Protein 2RAE (pdb70)

Structure (mmCIF, N/CA/C/O backbone):
data_2RAE
#
_entry.id   2RAE
#
_cell.length_a   65.107
_cell.length_b   65.107
_cell.length_c   106.627
_cell.angle_alpha   90.00
_cell.angle_beta   90.00
_cell.angle_gamma   90.00
#
_symmetry.space_group_name_H-M   'P 43 21 2'
#
loop_
_entity.id
_entity.type
_entity.pdbx_description
1 polymer 'Transcriptional regulator, AcrR family protein'
2 water water
#
loop_
_atom_site.group_PDB
_atom_site.id
_atom_site.type_symbol
_atom_site.label_atom_id
_atom_site.label_alt_id
_atom_site.label_comp_id
_atom_site.label_asym_id
_atom_site.label_entity_id
_atom_site.label_seq_id
_atom_site.pdbx_PDB_ins_code
_atom_site.Cartn_x
_atom_site.Cartn_y
_atom_site.Cartn_z
_atom_site.occupancy
_atom_site.B_iso_or_equiv
_atom_site.auth_seq_id
_atom_site.auth_comp_id
_atom_site.auth_asym_id
_atom_site.auth_atom_id
_atom_site.pdbx_PDB_model_num
ATOM 1 N N . ILE A 1 11 ? 10.410 36.597 43.544 1.00 77.98 11 ILE A N 1
ATOM 2 C CA . ILE A 1 11 ? 10.318 37.868 42.768 1.00 77.88 11 ILE A CA 1
ATOM 3 C C . ILE A 1 11 ? 8.856 38.405 42.715 1.00 77.85 11 ILE A C 1
ATOM 4 O O . ILE A 1 11 ? 8.603 39.522 43.160 1.00 78.02 11 ILE A O 1
ATOM 9 N N . GLY A 1 12 ? 7.902 37.619 42.210 1.00 77.73 12 GLY A N 1
ATOM 10 C CA . GLY A 1 12 ? 6.515 38.091 42.034 1.00 77.69 12 GLY A CA 1
ATOM 11 C C . GLY A 1 12 ? 6.287 39.149 40.939 1.00 77.64 12 GLY A C 1
ATOM 12 O O . GLY A 1 12 ? 5.292 39.877 40.981 1.00 77.17 12 GLY A O 1
ATOM 13 N N . ARG A 1 13 ? 7.176 39.213 39.945 1.00 77.71 13 ARG A N 1
ATOM 14 C CA . ARG A 1 13 ? 7.186 40.322 38.959 1.00 78.00 13 ARG A CA 1
ATOM 15 C C . ARG A 1 13 ? 6.191 40.156 37.813 1.00 77.96 13 ARG A C 1
ATOM 16 O O . ARG A 1 13 ? 5.474 41.097 37.461 1.00 78.17 13 ARG A O 1
ATOM 24 N N . ARG A 1 14 ? 6.180 38.963 37.226 1.00 77.96 14 ARG A N 1
ATOM 25 C CA . ARG A 1 14 ? 5.488 38.723 35.970 1.00 77.89 14 ARG A CA 1
ATOM 26 C C . ARG A 1 14 ? 4.026 38.305 36.169 1.00 77.49 14 ARG A C 1
ATOM 27 O O . ARG A 1 14 ? 3.634 37.942 37.276 1.00 77.06 14 ARG A O 1
ATOM 35 N N . PRO A 1 15 ? 3.203 38.384 35.097 1.00 77.02 15 PRO A N 1
ATOM 36 C CA . PRO A 1 15 ? 1.801 37.946 35.201 1.00 76.65 15 PRO A CA 1
ATOM 37 C C . PRO A 1 15 ? 1.676 36.485 35.624 1.00 76.20 15 PRO A C 1
ATOM 38 O O . PRO A 1 15 ? 2.499 35.658 35.219 1.00 76.07 15 PRO A O 1
ATOM 42 N N . SER A 1 16 ? 0.679 36.170 36.452 1.00 75.86 16 SER A N 1
ATOM 43 C CA . SER A 1 16 ? 0.614 34.834 37.070 1.00 75.60 16 SER A CA 1
ATOM 44 C C . SER A 1 16 ? 0.212 33.766 36.047 1.00 75.14 16 SER A C 1
ATOM 45 O O . SER A 1 16 ? -0.641 33.994 35.187 1.00 75.07 16 SER A O 1
ATOM 48 N N . THR A 1 17 ? 0.868 32.613 36.150 1.00 74.58 17 THR A N 1
ATOM 49 C CA . THR A 1 17 ? 0.621 31.464 35.287 1.00 73.68 17 THR A CA 1
ATOM 50 C C . THR A 1 17 ? -0.328 30.522 36.036 1.00 73.31 17 THR A C 1
ATOM 51 O O . THR A 1 17 ? -0.626 30.747 37.228 1.00 73.10 17 THR A O 1
ATOM 55 N N . THR A 1 18 ? -0.817 29.482 35.359 1.00 72.21 18 THR A N 1
ATOM 56 C CA . THR A 1 18 ? -1.606 28.464 36.055 1.00 71.55 18 THR A CA 1
ATOM 57 C C . THR A 1 18 ? -0.771 27.824 37.188 1.00 70.69 18 THR A C 1
ATOM 58 O O . THR A 1 18 ? -1.267 27.686 38.310 1.00 70.92 18 THR A O 1
ATOM 62 N N . GLN A 1 19 ? 0.493 27.492 36.901 1.00 69.31 19 GLN A N 1
ATOM 63 C CA . GLN A 1 19 ? 1.378 26.788 37.845 1.00 68.74 19 GLN A CA 1
ATOM 64 C C . GLN A 1 19 ? 1.729 27.642 39.083 1.00 68.09 19 GLN A C 1
ATOM 65 O O . GLN A 1 19 ? 1.767 27.153 40.232 1.00 67.39 19 GLN A O 1
ATOM 71 N N . ASP A 1 20 ? 2.001 28.915 38.837 1.00 67.19 20 ASP A N 1
ATOM 72 C CA . ASP A 1 20 ? 2.425 29.782 39.901 1.00 66.87 20 ASP A CA 1
ATOM 73 C C . ASP A 1 20 ? 1.177 30.248 40.669 1.00 66.16 20 ASP A C 1
ATOM 74 O O . ASP A 1 20 ? 1.251 30.493 41.884 1.00 65.93 20 ASP A O 1
ATOM 79 N N . ARG A 1 21 ? 0.023 30.279 40.000 1.00 64.31 21 ARG A N 1
ATOM 80 C CA . ARG A 1 21 ? -1.257 30.457 40.710 1.00 63.21 21 ARG A CA 1
ATOM 81 C C . ARG A 1 21 ? -1.714 29.230 41.556 1.00 61.52 21 ARG A C 1
ATOM 82 O O . ARG A 1 21 ? -2.397 29.399 42.577 1.00 61.29 21 ARG A O 1
ATOM 90 N N . ILE A 1 22 ? -1.350 28.014 41.155 1.00 59.15 22 ILE A N 1
ATOM 91 C CA . ILE A 1 22 ? -1.643 26.827 41.974 1.00 57.80 22 ILE A CA 1
ATOM 92 C C . ILE A 1 22 ? -0.774 26.867 43.233 1.00 56.05 22 ILE A C 1
ATOM 93 O O . ILE A 1 22 ? -1.239 26.609 44.349 1.00 54.90 22 ILE A O 1
ATOM 98 N N . SER A 1 23 ? 0.494 27.186 43.025 1.00 54.30 23 SER A N 1
ATOM 99 C CA . SER A 1 23 ? 1.438 27.308 44.093 1.00 53.91 23 SER A CA 1
ATOM 100 C C . SER A 1 23 ? 0.946 28.299 45.153 1.00 53.17 23 SER A C 1
ATOM 101 O O . SER A 1 23 ? 0.906 27.966 46.345 1.00 51.62 23 SER A O 1
ATOM 104 N N . THR A 1 24 ? 0.524 29.481 44.702 1.00 52.23 24 THR A N 1
ATOM 105 C CA . THR A 1 24 ? 0.056 30.528 45.588 1.00 52.35 24 THR A CA 1
ATOM 106 C C . THR A 1 24 ? -1.197 30.118 46.377 1.00 51.96 24 THR A C 1
ATOM 107 O O . THR A 1 24 ? -1.220 30.281 47.596 1.00 51.29 24 THR A O 1
ATOM 111 N N . VAL A 1 25 ? -2.206 29.528 45.732 1.00 51.43 25 VAL A N 1
ATOM 112 C CA . VAL A 1 25 ? -3.395 29.114 46.505 1.00 51.60 25 VAL A CA 1
ATOM 113 C C . VAL A 1 25 ? -3.026 27.970 47.483 1.00 50.95 25 VAL A C 1
ATOM 114 O O . VAL A 1 25 ? -3.536 27.915 48.584 1.00 49.77 25 VAL A O 1
ATOM 118 N N . GLY A 1 26 ? -2.128 27.084 47.044 1.00 51.08 26 GLY A N 1
ATOM 119 C CA . GLY A 1 26 ? -1.583 26.003 47.862 1.00 50.81 26 GLY A CA 1
ATOM 120 C C . GLY A 1 26 ? -0.940 26.526 49.121 1.00 50.72 26 GLY A C 1
ATOM 121 O O . GLY A 1 26 ? -1.282 26.098 50.223 1.00 50.65 26 GLY A O 1
ATOM 122 N N . ILE A 1 27 ? -0.017 27.463 48.957 1.00 50.86 27 ILE A N 1
ATOM 123 C CA . ILE A 1 27 ? 0.671 28.084 50.101 1.00 51.07 27 ILE A CA 1
ATOM 124 C C . ILE A 1 27 ? -0.291 28.742 51.085 1.00 51.72 27 ILE A C 1
ATOM 125 O O . ILE A 1 27 ? -0.117 28.599 52.335 1.00 51.50 27 ILE A O 1
ATOM 130 N N . GLU A 1 28 ? -1.300 29.436 50.545 1.00 52.24 28 GLU A N 1
ATOM 131 C CA . GLU A 1 28 ? -2.313 30.070 51.376 1.00 52.76 28 GLU A CA 1
ATOM 132 C C . GLU A 1 28 ? -3.112 28.997 52.133 1.00 53.22 28 GLU A C 1
ATOM 133 O O . GLU A 1 28 ? -3.344 29.130 53.348 1.00 52.78 28 GLU A O 1
ATOM 139 N N . LEU A 1 29 ? -3.475 27.911 51.442 1.00 53.52 29 LEU A N 1
ATOM 140 C CA . LEU A 1 29 ? -4.141 26.773 52.113 1.00 53.78 29 LEU A CA 1
ATOM 141 C C . LEU A 1 29 ? -3.301 26.177 53.218 1.00 53.88 29 LEU A C 1
ATOM 142 O O . LEU A 1 29 ? -3.768 26.051 54.355 1.00 54.63 29 LEU A O 1
ATOM 147 N N . PHE A 1 30 ? -2.067 25.827 52.882 1.00 53.64 30 PHE A N 1
ATOM 148 C CA . PHE A 1 30 ? -1.150 25.191 53.827 1.00 53.69 30 PHE A CA 1
ATOM 149 C C . PHE A 1 30 ? -0.906 26.052 55.060 1.00 53.93 30 PHE A C 1
ATOM 150 O O . PHE A 1 30 ? -0.709 25.541 56.172 1.00 53.23 30 PHE A O 1
ATOM 158 N N . THR A 1 31 ? -0.858 27.362 54.846 1.00 54.31 31 THR A N 1
ATOM 159 C CA . THR A 1 31 ? -0.639 28.307 55.923 1.00 54.26 31 THR A CA 1
ATOM 160 C C . THR A 1 31 ? -1.857 28.376 56.857 1.00 54.68 31 THR A C 1
ATOM 161 O O . THR A 1 31 ? -1.692 28.309 58.088 1.00 54.46 31 THR A O 1
A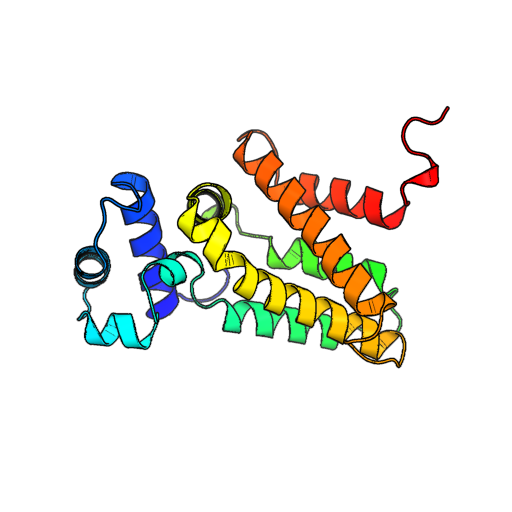TOM 165 N N . GLU A 1 32 ? -3.055 28.497 56.271 1.00 54.10 32 GLU A N 1
ATOM 166 C CA . GLU A 1 32 ? -4.297 28.577 57.039 1.00 54.01 32 GLU A CA 1
ATOM 167 C C . GLU A 1 32 ? -4.666 27.269 57.740 1.00 53.32 32 GLU A C 1
ATOM 168 O O . GLU A 1 32 ? -5.073 27.297 58.896 1.00 51.34 32 GLU A O 1
ATOM 174 N N . GLN A 1 33 ? -4.541 26.132 57.042 1.00 52.70 33 GLN A N 1
ATOM 175 C CA . GLN A 1 33 ? -4.986 24.831 57.604 1.00 52.62 33 GLN A CA 1
ATOM 176 C C . GLN A 1 33 ? -3.858 23.950 58.129 1.00 51.18 33 GLN A C 1
ATOM 177 O O . GLN A 1 33 ? -4.098 22.942 58.809 1.00 49.85 33 GLN A O 1
ATOM 183 N N . GLY A 1 34 ? -2.634 24.297 57.752 1.00 50.45 34 GLY A N 1
ATOM 184 C CA . GLY A 1 34 ? -1.470 23.480 58.052 1.00 50.25 34 GLY A CA 1
ATOM 185 C C . GLY A 1 34 ? -1.133 22.606 56.868 1.00 49.28 34 GLY A C 1
ATOM 186 O O . GLY A 1 34 ? -2.013 22.175 56.141 1.00 48.95 34 GLY A O 1
ATOM 187 N N . PHE A 1 35 ? 0.147 22.310 56.711 1.00 49.08 35 PHE A N 1
ATOM 188 C CA . PHE A 1 35 ? 0.628 21.588 55.526 1.00 48.78 35 PHE A CA 1
ATOM 189 C C . PHE A 1 35 ? 0.105 20.154 55.460 1.00 48.01 35 PHE A C 1
ATOM 190 O O . PHE A 1 35 ? -0.439 19.736 54.442 1.00 46.06 35 PHE A O 1
ATOM 198 N N . ASP A 1 36 ? 0.262 19.411 56.562 1.00 47.42 36 ASP A N 1
ATOM 199 C CA . ASP A 1 36 ? -0.089 18.004 56.561 1.00 47.64 36 ASP A CA 1
ATOM 200 C C . ASP A 1 36 ? -1.587 17.837 56.566 1.00 47.52 36 ASP A C 1
ATOM 201 O O . ASP A 1 36 ? -2.067 16.871 56.017 1.00 48.14 36 ASP A O 1
ATOM 206 N N . ALA A 1 37 ? -2.317 18.804 57.134 1.00 47.27 37 ALA A N 1
ATOM 207 C CA . ALA A 1 37 ? -3.785 18.798 57.124 1.00 47.32 37 ALA A CA 1
ATOM 208 C C . ALA A 1 37 ? -4.435 19.061 55.748 1.00 47.28 37 ALA A C 1
ATOM 209 O O . ALA A 1 37 ? -5.578 18.721 55.553 1.00 48.35 37 ALA A O 1
ATOM 211 N N . THR A 1 38 ? -3.704 19.626 54.793 1.00 47.36 38 THR A N 1
ATOM 212 C CA . THR A 1 38 ? -4.223 19.922 53.463 1.00 47.07 38 THR A CA 1
ATOM 213 C C . THR A 1 38 ? -3.836 18.842 52.455 1.00 47.21 38 THR A C 1
ATOM 214 O O . THR A 1 38 ? -2.682 18.489 52.354 1.00 46.95 38 THR A O 1
ATOM 218 N N . SER A 1 39 ? -4.811 18.314 51.730 1.00 47.26 39 SER A N 1
ATOM 219 C CA . SER A 1 39 ? -4.575 17.264 50.747 1.00 48.43 39 SER A CA 1
ATOM 220 C C . SER A 1 39 ? -4.272 17.882 49.384 1.00 48.28 39 SER A C 1
ATOM 221 O O . SER A 1 39 ? -4.545 19.057 49.153 1.00 47.46 39 SER A O 1
ATOM 224 N N . VAL A 1 40 ? -3.684 17.097 48.485 1.00 49.49 40 VAL A N 1
ATOM 225 C CA . VAL A 1 40 ? -3.444 17.605 47.133 1.00 49.62 40 VAL A CA 1
ATOM 226 C C . VAL A 1 40 ? -4.784 17.878 46.450 1.00 49.58 40 VAL A C 1
ATOM 227 O O . VAL A 1 40 ? -4.883 18.794 45.653 1.00 48.87 40 VAL A O 1
ATOM 231 N N . ASP A 1 41 ? -5.829 17.138 46.813 1.00 50.52 41 ASP A N 1
ATOM 232 C CA . ASP A 1 41 ? -7.150 17.357 46.201 1.00 51.99 41 ASP A CA 1
ATOM 233 C C . ASP A 1 41 ? -7.760 18.708 46.603 1.00 52.34 41 ASP A C 1
ATOM 234 O O . ASP A 1 41 ? -8.438 19.338 45.806 1.00 52.79 41 ASP A O 1
ATOM 239 N N . GLU A 1 42 ? -7.494 19.166 47.822 1.00 52.91 42 GLU A N 1
ATOM 240 C CA . GLU A 1 42 ? -7.970 20.476 48.278 1.00 53.81 42 GLU A CA 1
ATOM 241 C C . GLU A 1 42 ? -7.288 21.609 47.539 1.00 53.52 42 GLU A C 1
ATOM 242 O O . GLU A 1 42 ? -7.913 22.610 47.210 1.00 53.86 42 GLU A O 1
ATOM 248 N N . VAL A 1 43 ? -5.994 21.455 47.301 1.00 53.73 43 VAL A N 1
ATOM 249 C CA . VAL A 1 43 ? -5.240 22.422 46.520 1.00 54.04 43 VAL A CA 1
ATOM 250 C C . VAL A 1 43 ? -5.791 22.464 45.103 1.00 54.78 43 VAL A C 1
ATOM 251 O O . VAL A 1 43 ? -6.030 23.544 44.590 1.00 55.04 43 VAL A O 1
ATOM 255 N N . ALA A 1 44 ? -6.017 21.301 44.486 1.00 55.30 44 ALA A N 1
ATOM 256 C CA . ALA A 1 44 ? -6.597 21.251 43.147 1.00 56.34 44 ALA A CA 1
ATOM 257 C C . ALA A 1 44 ? -7.944 21.963 43.105 1.00 56.83 44 ALA A C 1
ATOM 258 O O . ALA A 1 44 ? -8.125 22.883 42.322 1.00 57.27 44 ALA A O 1
ATOM 260 N N . GLU A 1 45 ? -8.880 21.544 43.947 1.00 58.13 45 GLU A N 1
ATOM 261 C CA . GLU A 1 45 ? -10.227 22.143 43.971 1.00 59.20 45 GLU A CA 1
ATOM 262 C C . GLU A 1 45 ? -10.183 23.639 44.279 1.00 59.08 45 GLU A C 1
ATOM 263 O O . GLU A 1 45 ? -10.743 24.438 43.536 1.00 59.22 45 GLU A O 1
ATOM 269 N N . ALA A 1 46 ? -9.478 24.022 45.342 1.00 59.16 46 ALA A N 1
ATOM 270 C CA . ALA A 1 46 ? -9.238 25.436 45.624 1.00 58.88 46 ALA A CA 1
ATOM 271 C C . ALA A 1 46 ? -8.665 26.195 44.404 1.00 58.85 46 ALA A C 1
ATOM 272 O O . ALA A 1 46 ? -8.873 27.399 44.279 1.00 58.92 46 ALA A O 1
ATOM 274 N N . SER A 1 47 ? -7.970 25.488 43.510 1.00 58.79 47 SER A N 1
ATOM 275 C CA . SER A 1 47 ? -7.348 26.079 42.310 1.00 58.89 47 SER A CA 1
ATOM 276 C C . SER A 1 47 ? -8.235 25.990 41.062 1.00 58.85 47 SER A C 1
ATOM 277 O O . SER A 1 47 ? -7.840 26.462 39.988 1.00 58.64 47 SER A O 1
ATOM 280 N N . GLY A 1 48 ? -9.411 25.379 41.195 1.00 59.04 48 GLY A N 1
ATOM 281 C CA . GLY A 1 48 ? -10.337 25.201 40.066 1.00 59.56 48 GLY A CA 1
ATOM 282 C C . GLY A 1 48 ? -9.798 24.332 38.940 1.00 59.84 48 GLY A C 1
ATOM 283 O O . GLY A 1 48 ? -10.074 24.588 37.770 1.00 60.54 48 GLY A O 1
ATOM 284 N N . ILE A 1 49 ? -9.017 23.311 39.295 1.00 60.17 49 ILE A N 1
ATOM 285 C CA . ILE A 1 49 ? -8.453 22.353 38.333 1.00 60.06 49 ILE A CA 1
ATOM 286 C C . ILE A 1 49 ? -8.604 20.913 38.840 1.00 60.47 49 ILE A C 1
ATOM 287 O O . ILE A 1 49 ? -8.914 20.666 40.016 1.00 60.21 49 ILE A O 1
ATOM 292 N N . ALA A 1 50 ? -8.404 19.970 37.930 1.00 61.35 50 ALA A N 1
ATOM 293 C CA . ALA A 1 50 ? -8.459 18.549 38.242 1.00 62.00 50 ALA A CA 1
ATOM 294 C C . ALA A 1 50 ? -7.111 18.152 38.797 1.00 62.53 50 ALA A C 1
ATOM 295 O O . ALA A 1 50 ? -6.106 18.812 38.524 1.00 62.20 50 ALA A O 1
ATOM 297 N N . ARG A 1 51 ? -7.088 17.075 39.578 1.00 63.43 51 ARG A N 1
ATOM 298 C CA . ARG A 1 51 ? -5.836 16.580 40.157 1.00 64.14 51 ARG A CA 1
ATOM 299 C C . ARG A 1 51 ? -4.873 16.113 39.066 1.00 64.20 51 ARG A C 1
ATOM 300 O O . ARG A 1 51 ? -3.666 16.121 39.268 1.00 64.69 51 ARG A O 1
ATOM 308 N N . ARG A 1 52 ? -5.410 15.743 37.903 1.00 64.38 52 ARG A N 1
ATOM 309 C CA . ARG A 1 52 ? -4.588 15.476 36.733 1.00 64.13 52 ARG A CA 1
ATOM 310 C C . ARG A 1 52 ? -3.887 16.758 36.289 1.00 63.68 52 ARG A C 1
ATOM 311 O O . ARG A 1 52 ? -2.698 16.746 35.977 1.00 63.66 52 ARG A O 1
ATOM 319 N N . THR A 1 53 ? -4.623 17.862 36.235 1.00 63.17 53 THR A N 1
ATOM 320 C CA . THR A 1 53 ? -4.018 19.118 35.818 1.00 62.81 53 THR A CA 1
ATOM 321 C C . THR A 1 53 ? -2.937 19.540 36.819 1.00 62.61 53 THR A C 1
ATOM 322 O O . THR A 1 53 ? -1.893 20.041 36.417 1.00 62.40 53 THR A O 1
ATOM 326 N N . LEU A 1 54 ? -3.180 19.317 38.116 1.00 61.92 54 LEU A N 1
ATOM 327 C CA . LEU A 1 54 ? -2.215 19.670 39.156 1.00 61.90 54 LEU A CA 1
ATOM 328 C C . LEU A 1 54 ? -0.940 18.829 39.072 1.00 61.69 54 LEU A C 1
ATOM 329 O O . LEU A 1 54 ? 0.171 19.348 39.248 1.00 60.94 54 LEU A O 1
ATOM 334 N N . PHE A 1 55 ? -1.100 17.532 38.821 1.00 61.88 55 PHE A N 1
ATOM 335 C CA . PHE A 1 55 ? 0.052 16.626 38.810 1.00 62.25 55 PHE A CA 1
ATOM 336 C C . PHE A 1 55 ? 0.875 16.800 37.543 1.00 62.51 55 PHE A C 1
ATOM 337 O O . PHE A 1 55 ? 2.047 16.427 37.502 1.00 63.18 55 PHE A O 1
ATOM 345 N N . ARG A 1 56 ? 0.276 17.409 36.533 1.00 62.69 56 ARG A N 1
ATOM 346 C CA . ARG A 1 56 ? 1.031 17.857 35.381 1.00 62.78 56 ARG A CA 1
ATOM 347 C C . ARG A 1 56 ? 2.066 18.905 35.773 1.00 62.31 56 ARG A C 1
ATOM 348 O O . ARG A 1 56 ? 3.180 18.901 35.224 1.00 62.63 56 ARG A O 1
ATOM 356 N N . TYR A 1 57 ? 1.700 19.788 36.713 1.00 60.99 57 TYR A N 1
ATOM 357 C CA . TYR A 1 57 ? 2.563 20.904 37.133 1.00 60.01 57 TYR A CA 1
ATOM 358 C C . TYR A 1 57 ? 3.438 20.570 38.345 1.00 58.89 57 TYR A C 1
ATOM 359 O O . TYR A 1 57 ? 4.527 21.097 38.485 1.00 58.24 57 TYR A O 1
ATOM 368 N N . PHE A 1 58 ? 2.963 19.704 39.231 1.00 57.93 58 PHE A N 1
ATOM 369 C CA . PHE A 1 58 ? 3.768 19.292 40.375 1.00 57.60 58 PHE A CA 1
ATOM 370 C C . PHE A 1 58 ? 3.819 17.771 40.482 1.00 57.68 58 PHE A C 1
ATOM 371 O O . PHE A 1 58 ? 2.791 17.125 40.362 1.00 59.43 58 PHE A O 1
ATOM 379 N N . PRO A 1 59 ? 5.016 17.185 40.650 1.00 57.10 59 PRO A N 1
ATOM 380 C CA . PRO A 1 59 ? 5.065 15.731 40.865 1.00 56.79 59 PRO A CA 1
ATOM 381 C C . PRO A 1 59 ? 4.555 15.282 42.236 1.00 56.87 59 PRO A C 1
ATOM 382 O O . PRO A 1 59 ? 4.240 14.087 42.428 1.00 56.78 59 PRO A O 1
ATOM 386 N N . SER A 1 60 ? 4.503 16.212 43.187 1.00 56.06 60 SER A N 1
ATOM 387 C CA . SER A 1 60 ? 4.140 15.869 44.559 1.00 55.82 60 SER A CA 1
ATOM 388 C C . SER A 1 60 ? 3.587 17.065 45.304 1.00 55.12 60 SER A C 1
ATOM 389 O O . SER A 1 60 ? 3.597 18.195 44.781 1.00 55.29 60 SER A O 1
ATOM 392 N N . LYS A 1 61 ? 3.141 16.806 46.535 1.00 53.39 61 LYS A N 1
ATOM 393 C CA . LYS A 1 61 ? 2.663 17.838 47.423 1.00 52.75 61 LYS A CA 1
ATOM 394 C C . LYS A 1 61 ? 3.833 18.699 47.866 1.00 51.99 61 LYS A C 1
ATOM 395 O O . LYS A 1 61 ? 3.713 19.913 47.994 1.00 51.59 61 LYS A O 1
ATOM 401 N N . ASN A 1 62 ? 4.971 18.058 48.119 1.00 51.83 62 ASN A N 1
ATOM 402 C CA . ASN A 1 62 ? 6.161 18.791 48.547 1.00 51.75 62 ASN A CA 1
ATOM 403 C C . ASN A 1 62 ? 6.697 19.786 47.502 1.00 51.20 62 ASN A C 1
ATOM 404 O O . ASN A 1 62 ? 7.372 20.746 47.888 1.00 51.66 62 ASN A O 1
ATOM 409 N N . ALA A 1 63 ? 6.405 19.565 46.221 1.00 50.07 63 ALA A N 1
ATOM 410 C CA . ALA A 1 63 ? 6.784 20.527 45.165 1.00 50.86 63 ALA A CA 1
ATOM 411 C C . ALA A 1 63 ? 5.942 21.815 45.174 1.00 50.65 63 ALA A C 1
ATOM 412 O O . ALA A 1 63 ? 6.410 22.861 44.748 1.00 50.14 63 ALA A O 1
ATOM 414 N N . ILE A 1 64 ? 4.709 21.760 45.677 1.00 51.10 64 ILE A N 1
ATOM 415 C CA . ILE A 1 64 ? 3.785 22.879 45.493 1.00 51.20 64 ILE A CA 1
ATOM 416 C C . ILE A 1 64 ? 4.337 24.189 46.048 1.00 51.43 64 ILE A C 1
ATOM 417 O O . ILE A 1 64 ? 4.243 25.203 45.393 1.00 51.87 64 ILE A O 1
ATOM 422 N N . PRO A 1 65 ? 4.921 24.183 47.255 1.00 52.31 65 PRO A N 1
ATOM 423 C CA . PRO A 1 65 ? 5.498 25.457 47.742 1.00 52.45 65 PRO A CA 1
ATOM 424 C C . PRO A 1 65 ? 6.634 26.055 46.910 1.00 52.25 65 PRO A C 1
ATOM 425 O O . PRO A 1 65 ? 6.901 27.232 47.030 1.00 51.83 65 PRO A O 1
ATOM 429 N N . TRP A 1 66 ? 7.343 25.233 46.161 1.00 52.42 66 TRP A N 1
ATOM 430 C CA . TRP A 1 66 ? 8.502 25.702 45.411 1.00 53.56 66 TRP A CA 1
ATOM 431 C C . TRP A 1 66 ? 8.096 26.404 44.107 1.00 54.06 66 TRP A C 1
ATOM 432 O O . TRP A 1 66 ? 8.884 27.169 43.544 1.00 54.98 66 TRP A O 1
ATOM 443 N N . GLY A 1 67 ? 6.864 26.166 43.653 1.00 53.82 67 GLY A N 1
ATOM 444 C CA . GLY A 1 67 ? 6.330 26.817 42.477 1.00 53.95 67 GLY A CA 1
ATOM 445 C C . GLY A 1 67 ? 7.055 26.359 41.230 1.00 54.11 67 GLY A C 1
ATOM 446 O O . GLY A 1 67 ? 7.438 25.196 41.115 1.00 54.50 67 GLY A O 1
ATOM 447 N N . ASP A 1 68 ? 7.239 27.270 40.287 1.00 54.33 68 ASP A N 1
ATOM 448 C CA . ASP A 1 68 ? 8.012 26.974 39.085 1.00 54.27 68 ASP A CA 1
ATOM 449 C C . ASP A 1 68 ? 9.463 27.380 39.314 1.00 54.40 68 ASP A C 1
ATOM 450 O O . ASP A 1 68 ? 9.939 28.380 38.787 1.00 54.30 68 ASP A O 1
ATOM 455 N N . PHE A 1 69 ? 10.165 26.576 40.101 1.00 54.55 69 PHE A N 1
ATOM 456 C CA . PHE A 1 69 ? 11.513 26.912 40.507 1.00 54.39 69 PHE A CA 1
ATOM 457 C C . PHE A 1 69 ? 12.469 26.838 39.342 1.00 53.75 69 PHE A C 1
ATOM 458 O O . PHE A 1 69 ? 13.440 27.577 39.315 1.00 52.79 69 PHE A O 1
ATOM 466 N N . ASP A 1 70 ? 12.220 25.923 38.417 1.00 53.62 70 ASP A N 1
ATOM 467 C CA . ASP A 1 70 ? 13.008 25.859 37.198 1.00 54.59 70 ASP A CA 1
ATOM 468 C C . ASP A 1 70 ? 13.023 27.193 36.435 1.00 53.58 70 ASP A C 1
ATOM 469 O O . ASP A 1 70 ? 14.043 27.568 35.914 1.00 53.52 70 ASP A O 1
ATOM 474 N N . ALA A 1 71 ? 11.890 27.881 36.371 1.00 53.24 71 ALA A N 1
ATOM 475 C CA . ALA A 1 71 ? 11.787 29.138 35.631 1.00 53.63 71 ALA A CA 1
ATOM 476 C C . ALA A 1 71 ? 12.586 30.219 36.362 1.00 53.45 71 ALA A C 1
ATOM 477 O O . ALA A 1 71 ? 13.302 30.996 35.726 1.00 52.93 71 ALA A O 1
ATOM 479 N N . HIS A 1 72 ? 12.479 30.238 37.687 1.00 54.30 72 HIS A N 1
ATOM 480 C CA . HIS A 1 72 ? 13.261 31.138 38.566 1.00 54.20 72 HIS A CA 1
ATOM 481 C C . HIS A 1 72 ? 14.729 30.890 38.331 1.00 53.55 72 HIS A C 1
ATOM 482 O O . HIS A 1 72 ? 15.483 31.832 38.124 1.00 53.34 72 HIS A O 1
ATOM 489 N N . LEU A 1 73 ? 15.132 29.620 38.364 1.00 52.35 73 LEU A N 1
ATOM 490 C CA . LEU A 1 73 ? 16.538 29.289 38.151 1.00 51.98 73 LEU A CA 1
ATOM 491 C C . LEU A 1 73 ? 17.038 29.700 36.782 1.00 49.61 73 LEU A C 1
ATOM 492 O O . LEU A 1 73 ? 18.182 30.057 36.656 1.00 49.25 73 LEU A O 1
ATOM 497 N N . ALA A 1 74 ? 16.205 29.601 35.767 1.00 49.33 74 ALA A N 1
ATOM 498 C CA . ALA A 1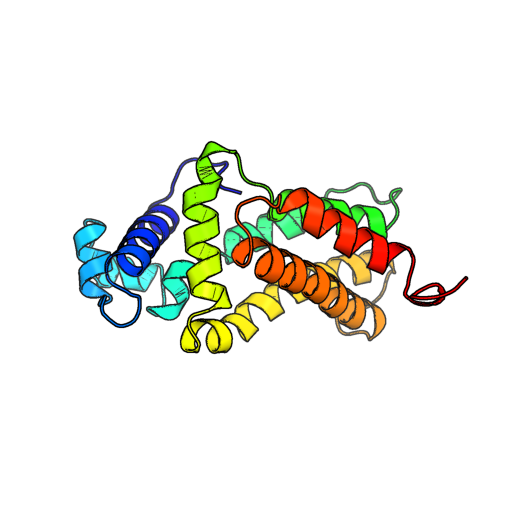 74 ? 16.599 30.023 34.406 1.00 49.49 74 ALA A CA 1
ATOM 499 C C . ALA A 1 74 ? 16.774 31.561 34.291 1.00 49.23 74 ALA A C 1
ATOM 500 O O . ALA A 1 74 ? 17.620 32.033 33.522 1.00 50.39 74 ALA A O 1
ATOM 502 N N . GLU A 1 75 ? 15.971 32.343 35.027 1.00 49.05 75 GLU A N 1
ATOM 503 C CA . GLU A 1 75 ? 16.168 33.790 35.086 1.00 49.46 75 GLU A CA 1
ATOM 504 C C . GLU A 1 75 ? 17.479 34.133 35.777 1.00 48.38 75 GLU A C 1
ATOM 505 O O . GLU A 1 75 ? 18.210 34.970 35.312 1.00 48.05 75 GLU A O 1
ATOM 511 N N . MET A 1 76 ? 17.766 33.513 36.912 1.00 48.50 76 MET A N 1
ATOM 512 C CA . MET A 1 76 ? 19.004 33.827 37.619 1.00 48.41 76 MET A CA 1
ATOM 513 C C . MET A 1 76 ? 20.205 33.536 36.736 1.00 49.08 76 MET A C 1
ATOM 514 O O . MET A 1 76 ? 21.133 34.318 36.680 1.00 49.10 76 MET A O 1
ATOM 519 N N . ARG A 1 77 ? 20.160 32.402 36.044 1.00 49.79 77 ARG A N 1
ATOM 520 C CA . ARG A 1 77 ? 21.237 31.937 35.212 1.00 50.19 77 ARG A CA 1
ATOM 521 C C . ARG A 1 77 ? 21.442 32.915 34.045 1.00 50.28 77 ARG A C 1
ATOM 522 O O . ARG A 1 77 ? 22.585 33.279 33.717 1.00 50.54 77 ARG A O 1
ATOM 530 N N . ALA A 1 78 ? 20.345 33.343 33.412 1.00 49.96 78 ALA A N 1
ATOM 531 C CA . ALA A 1 78 ? 20.436 34.310 32.301 1.00 50.20 78 ALA A CA 1
ATOM 532 C C . ALA A 1 78 ? 20.945 35.657 32.822 1.00 50.09 78 ALA A C 1
ATOM 533 O O . ALA A 1 78 ? 21.708 36.316 32.137 1.00 50.23 78 ALA A O 1
ATOM 535 N N . GLN A 1 79 ? 20.520 36.066 34.022 1.00 50.37 79 GLN A N 1
ATOM 536 C CA . GLN A 1 79 ? 21.037 37.296 34.617 1.00 50.88 79 GLN A CA 1
ATOM 537 C C . GLN A 1 79 ? 22.546 37.183 34.775 1.00 50.70 79 GLN A C 1
ATOM 538 O O . GLN A 1 79 ? 23.295 38.023 34.301 1.00 51.03 79 GLN A O 1
ATOM 544 N N . LEU A 1 80 ? 22.993 36.127 35.444 1.00 51.19 80 LEU A N 1
ATOM 545 C CA . LEU A 1 80 ? 24.420 35.947 35.688 1.00 51.13 80 LEU A CA 1
ATOM 546 C C . LEU A 1 80 ? 25.217 35.917 34.372 1.00 50.72 80 LEU A C 1
ATOM 547 O O . LEU A 1 80 ? 26.294 36.470 34.315 1.00 49.49 80 LEU A O 1
ATOM 552 N N . ALA A 1 81 ? 24.649 35.295 33.340 1.00 51.33 81 ALA A N 1
ATOM 553 C CA . ALA A 1 81 ? 25.296 35.136 32.043 1.00 51.96 81 ALA A CA 1
ATOM 554 C C . ALA A 1 81 ? 25.250 36.437 31.223 1.00 52.55 81 ALA A C 1
ATOM 555 O O . ALA A 1 81 ? 26.086 36.649 30.352 1.00 51.19 81 ALA A O 1
ATOM 557 N N . ALA A 1 82 ? 24.280 37.305 31.519 1.00 53.74 82 ALA A N 1
ATOM 558 C CA . ALA A 1 82 ? 24.155 38.598 30.825 1.00 54.34 82 ALA A CA 1
ATOM 559 C C . ALA A 1 82 ? 24.943 39.713 31.507 1.00 55.26 82 ALA A C 1
ATOM 560 O O . ALA A 1 82 ? 25.106 40.781 30.913 1.00 55.83 82 ALA A O 1
ATOM 562 N N . GLN A 1 83 ? 25.413 39.503 32.743 1.00 56.04 83 GLN A N 1
ATOM 563 C CA . GLN A 1 83 ? 26.269 40.519 33.388 1.00 56.50 83 GLN A CA 1
ATOM 564 C C . GLN A 1 83 ? 27.584 40.657 32.616 1.00 56.44 83 GLN A C 1
ATOM 565 O O . GLN A 1 83 ? 28.206 39.654 32.248 1.00 56.47 83 GLN A O 1
ATOM 571 N N . PRO A 1 84 ? 27.981 41.904 32.311 1.00 56.82 84 PRO A N 1
ATOM 572 C CA . PRO A 1 84 ? 29.275 42.124 31.656 1.00 56.48 84 PRO A CA 1
ATOM 573 C C . PRO A 1 84 ? 30.436 41.467 32.414 1.00 56.17 84 PRO A C 1
ATOM 574 O O . PRO A 1 84 ? 30.429 41.428 33.653 1.00 55.97 84 PRO A O 1
ATOM 578 N N . ASP A 1 85 ? 31.399 40.941 31.654 1.00 55.97 85 ASP A N 1
ATOM 579 C CA . ASP A 1 85 ? 32.525 40.162 32.191 1.00 56.44 85 ASP A CA 1
ATOM 580 C C . ASP A 1 85 ? 33.664 41.029 32.733 1.00 56.04 85 ASP A C 1
ATOM 581 O O . ASP A 1 85 ? 34.621 40.527 33.320 1.00 55.89 85 ASP A O 1
ATOM 586 N N . ASP A 1 86 ? 33.531 42.337 32.562 1.00 55.83 86 ASP A N 1
ATOM 587 C CA . ASP A 1 86 ? 34.433 43.295 33.183 1.00 55.75 86 ASP A CA 1
ATOM 588 C C . ASP A 1 86 ? 34.029 43.605 34.645 1.00 55.26 86 ASP A C 1
ATOM 589 O O . ASP A 1 86 ? 34.476 44.585 35.208 1.00 55.86 86 ASP A O 1
ATOM 594 N N . ILE A 1 87 ? 33.198 42.766 35.253 1.00 54.78 87 ILE A N 1
ATOM 595 C CA . ILE A 1 87 ? 32.643 43.020 36.584 1.00 54.48 87 ILE A CA 1
ATOM 596 C C . ILE A 1 87 ? 33.132 41.915 37.538 1.00 54.21 87 ILE A C 1
ATOM 597 O O . ILE A 1 87 ? 33.128 40.749 37.172 1.00 54.32 87 ILE A O 1
ATOM 602 N N . PRO A 1 88 ? 33.554 42.275 38.755 1.00 53.43 88 PRO A N 1
ATOM 603 C CA . PRO A 1 88 ? 34.085 41.257 39.647 1.00 53.58 88 PRO A CA 1
ATOM 604 C C . PRO A 1 88 ? 33.060 40.156 39.937 1.00 53.44 88 PRO A C 1
ATOM 605 O O . PRO A 1 88 ? 31.855 40.419 39.965 1.00 53.69 88 PRO A O 1
ATOM 609 N N . ILE A 1 89 ? 33.545 38.942 40.174 1.00 53.14 89 ILE A N 1
ATOM 610 C CA . ILE A 1 89 ? 32.686 37.778 40.329 1.00 52.64 89 ILE A CA 1
ATOM 611 C C . ILE A 1 89 ? 31.794 37.934 41.580 1.00 53.14 89 ILE A C 1
ATOM 612 O O . ILE A 1 89 ? 30.594 37.615 41.555 1.00 52.66 89 ILE A O 1
ATOM 617 N N . VAL A 1 90 ? 32.384 38.446 42.658 1.00 53.11 90 VAL A N 1
ATOM 618 C CA . VAL A 1 90 ? 31.666 38.637 43.910 1.00 53.16 90 VAL A CA 1
ATOM 619 C C . VAL A 1 90 ? 30.473 39.588 43.731 1.00 53.34 90 VAL A C 1
ATOM 620 O O . VAL A 1 90 ? 29.431 39.367 44.335 1.00 53.17 90 VAL A O 1
ATOM 624 N N . ASP A 1 91 ? 30.630 40.618 42.894 1.00 53.13 91 ASP A N 1
ATOM 625 C CA . ASP A 1 91 ? 29.559 41.566 42.638 1.00 53.59 91 ASP A CA 1
ATOM 626 C C . ASP A 1 91 ? 28.448 40.896 41.842 1.00 53.81 91 ASP A C 1
ATOM 627 O O . ASP A 1 91 ? 27.264 41.124 42.085 1.00 54.04 91 ASP A O 1
ATOM 632 N N . GLY A 1 92 ? 28.827 40.051 40.892 1.00 53.82 92 GLY A N 1
ATOM 633 C CA . GLY A 1 92 ? 27.852 39.208 40.214 1.00 53.31 92 GLY A CA 1
ATOM 634 C C . GLY A 1 92 ? 27.052 38.397 41.204 1.00 53.13 92 GLY A C 1
ATOM 635 O O . GLY A 1 92 ? 25.828 38.354 41.139 1.00 53.25 92 GLY A O 1
ATOM 636 N N . LEU A 1 93 ? 27.757 37.750 42.129 1.00 52.78 93 LEU A N 1
ATOM 637 C CA . LEU A 1 93 ? 27.144 36.885 43.113 1.00 52.44 93 LEU A CA 1
ATOM 638 C C . LEU A 1 93 ? 26.194 37.666 44.036 1.00 52.09 93 LEU A C 1
ATOM 639 O O . LEU A 1 93 ? 25.075 37.249 44.270 1.00 51.37 93 LEU A O 1
ATOM 644 N N . THR A 1 94 ? 26.639 38.816 44.515 1.00 52.20 94 THR A N 1
ATOM 645 C CA . THR A 1 94 ? 25.808 39.701 45.313 1.00 53.07 94 THR A CA 1
ATOM 646 C C . THR A 1 94 ? 24.525 40.155 44.604 1.00 53.91 94 THR A C 1
ATOM 647 O O . THR A 1 94 ? 23.437 40.082 45.196 1.00 53.55 94 THR A O 1
ATOM 651 N N . ALA A 1 95 ? 24.650 40.609 43.350 1.00 54.88 95 ALA A N 1
ATOM 652 C CA . ALA A 1 95 ? 23.513 41.081 42.570 1.00 55.99 95 ALA A CA 1
ATOM 653 C C . ALA A 1 95 ? 22.433 40.008 42.433 1.00 57.50 95 ALA A C 1
ATOM 654 O O . ALA A 1 95 ? 21.250 40.280 42.671 1.00 58.30 95 ALA A O 1
ATOM 656 N N . ALA A 1 96 ? 22.846 38.795 42.055 1.00 58.64 96 ALA A N 1
ATOM 657 C CA . ALA A 1 96 ? 21.952 37.638 41.960 1.00 59.17 96 ALA A CA 1
ATOM 658 C C . ALA A 1 96 ? 21.289 37.271 43.305 1.00 60.38 96 ALA A C 1
ATOM 659 O O . ALA A 1 96 ? 20.084 37.004 43.390 1.00 61.25 96 ALA A O 1
ATOM 661 N N . LEU A 1 97 ? 22.083 37.224 44.358 1.00 60.80 97 LEU A N 1
ATOM 662 C CA . LEU A 1 97 ? 21.557 36.910 45.684 1.00 60.92 97 LEU A CA 1
ATOM 663 C C . LEU A 1 97 ? 20.424 37.905 46.047 1.00 61.15 97 LEU A C 1
ATOM 664 O O . LEU A 1 97 ? 19.366 37.518 46.560 1.00 61.14 97 LEU A O 1
ATOM 669 N N . LEU A 1 98 ? 20.659 39.178 45.755 1.00 61.35 98 LEU A N 1
ATOM 670 C CA . LEU A 1 98 ? 19.791 40.249 46.215 1.00 61.89 98 LEU A CA 1
ATOM 671 C C . LEU A 1 98 ? 18.553 40.369 45.344 1.00 62.49 98 LEU A C 1
ATOM 672 O O . LEU A 1 98 ? 17.441 40.535 45.859 1.00 62.87 98 LEU A O 1
ATOM 677 N N . GLN A 1 99 ? 18.752 40.279 44.031 1.00 62.73 99 GLN A N 1
ATOM 678 C CA . GLN A 1 99 ? 17.651 40.351 43.068 1.00 62.82 99 GLN A CA 1
ATOM 679 C C . GLN A 1 99 ? 16.667 39.208 43.191 1.00 62.57 99 GLN A C 1
ATOM 680 O O . GLN A 1 99 ? 15.457 39.427 43.226 1.00 62.13 99 GLN A O 1
ATOM 686 N N . PHE A 1 100 ? 17.188 37.985 43.246 1.00 62.72 100 PHE A N 1
ATOM 687 C CA . PHE A 1 100 ? 16.334 36.814 43.179 1.00 62.97 100 PHE A CA 1
ATOM 688 C C . PHE A 1 100 ? 15.753 36.394 44.504 1.00 63.86 100 PHE A C 1
ATOM 689 O O . PHE A 1 100 ? 15.046 35.404 44.587 1.00 64.37 100 PHE A O 1
ATOM 697 N N . ASN A 1 101 ? 16.006 37.196 45.524 1.00 64.21 101 ASN A N 1
ATOM 698 C CA . ASN A 1 101 ? 15.231 37.139 46.728 1.00 65.25 101 ASN A CA 1
ATOM 699 C C . ASN A 1 101 ? 14.497 38.457 46.969 1.00 65.46 101 ASN A C 1
ATOM 700 O O . ASN A 1 101 ? 13.985 38.692 48.040 1.00 65.90 101 ASN A O 1
ATOM 705 N N . ALA A 1 102 ? 14.413 39.286 45.938 1.00 66.29 102 ALA A N 1
ATOM 706 C CA . ALA A 1 102 ? 13.782 40.600 46.035 1.00 66.86 102 ALA A CA 1
ATOM 707 C C . ALA A 1 102 ? 12.343 40.549 45.509 1.00 67.36 102 ALA A C 1
ATOM 708 O O . ALA A 1 102 ? 12.103 40.168 44.357 1.00 67.27 102 ALA A O 1
ATOM 710 N N . PHE A 1 103 ? 11.412 40.962 46.371 1.00 67.60 103 PHE A N 1
ATOM 711 C CA . PHE A 1 103 ? 9.983 41.026 46.075 1.00 67.72 103 PHE A CA 1
ATOM 712 C C . PHE A 1 103 ? 9.485 42.472 46.252 1.00 68.00 103 PHE A C 1
ATOM 713 O O . PHE A 1 103 ? 10.040 43.231 47.062 1.00 67.97 103 PHE A O 1
ATOM 721 N N . PRO A 1 104 ? 8.444 42.868 45.491 1.00 68.28 104 PRO A N 1
ATOM 722 C CA . PRO A 1 104 ? 7.703 44.085 45.856 1.00 68.35 104 PRO A CA 1
ATOM 723 C C . PRO A 1 104 ? 7.075 43.982 47.254 1.00 68.37 104 PRO A C 1
ATOM 724 O O . PRO A 1 104 ? 6.795 42.875 47.719 1.00 68.36 104 PRO A O 1
ATOM 728 N N . ALA A 1 105 ? 6.854 45.122 47.911 1.00 68.62 105 ALA A N 1
ATOM 729 C CA . ALA A 1 105 ? 6.176 45.163 49.221 1.00 68.63 105 ALA A CA 1
ATOM 730 C C . ALA A 1 105 ? 4.882 44.347 49.161 1.00 68.75 105 ALA A C 1
ATOM 731 O O . ALA A 1 105 ? 4.531 43.638 50.113 1.00 68.66 105 ALA A O 1
ATOM 733 N N . SER A 1 106 ? 4.205 44.464 48.016 1.00 68.77 106 SER A N 1
ATOM 734 C CA . SER A 1 106 ? 3.021 43.682 47.653 1.00 68.78 106 SER A CA 1
ATOM 735 C C . SER A 1 106 ? 3.162 42.170 47.880 1.00 69.05 106 SER A C 1
ATOM 736 O O . SER A 1 106 ? 2.228 41.526 48.368 1.00 69.28 106 SER A O 1
ATOM 739 N N . GLU A 1 107 ? 4.322 41.611 47.529 1.00 68.93 107 GLU A N 1
ATOM 740 C CA . GLU A 1 107 ? 4.530 40.163 47.538 1.00 68.58 107 GLU A CA 1
ATOM 741 C C . GLU A 1 107 ? 5.155 39.607 48.822 1.00 68.20 107 GLU A C 1
ATOM 742 O O . GLU A 1 107 ? 5.370 38.398 48.910 1.00 67.87 107 GLU A O 1
ATOM 748 N N . GLU A 1 108 ? 5.435 40.462 49.812 1.00 67.76 108 GLU A N 1
ATOM 749 C CA . GLU A 1 108 ? 6.132 40.015 51.028 1.00 67.20 108 GLU A CA 1
ATOM 750 C C . GLU A 1 108 ? 5.353 38.959 51.808 1.00 66.21 108 GLU A C 1
ATOM 751 O O . GLU A 1 108 ? 5.906 37.916 52.129 1.00 65.66 108 GLU A O 1
ATOM 757 N N . ILE A 1 109 ? 4.091 39.242 52.125 1.00 65.62 109 ILE A N 1
ATOM 758 C CA . ILE A 1 109 ? 3.254 38.304 52.891 1.00 65.23 109 ILE A CA 1
ATOM 759 C C . ILE A 1 109 ? 3.254 36.916 52.212 1.00 64.04 109 ILE A C 1
ATOM 760 O O . ILE A 1 109 ? 3.557 35.915 52.850 1.00 63.58 109 ILE A O 1
ATOM 765 N N . ASN A 1 110 ? 2.990 36.854 50.914 1.00 63.36 110 ASN A N 1
ATOM 766 C CA . ASN A 1 110 ? 3.043 35.562 50.218 1.00 62.81 110 ASN A CA 1
ATOM 767 C C . ASN A 1 110 ? 4.436 34.885 50.195 1.00 61.64 110 ASN A C 1
ATOM 768 O O . ASN A 1 110 ? 4.529 33.663 50.266 1.00 61.00 110 ASN A O 1
ATOM 773 N N . HIS A 1 111 ? 5.508 35.659 50.065 1.00 60.44 111 HIS A N 1
ATOM 774 C CA . HIS A 1 111 ? 6.849 35.075 50.022 1.00 60.02 111 HIS A CA 1
ATOM 775 C C . HIS A 1 111 ? 7.309 34.558 51.410 1.00 59.55 111 HIS A C 1
ATOM 776 O O . HIS A 1 111 ? 7.979 33.519 51.547 1.00 58.65 111 HIS A O 1
ATOM 783 N N . ARG A 1 112 ? 6.952 35.319 52.424 1.00 58.81 112 ARG A N 1
ATOM 784 C CA . ARG A 1 112 ? 7.141 34.921 53.790 1.00 59.10 112 ARG A CA 1
ATOM 785 C C . ARG A 1 112 ? 6.348 33.653 54.122 1.00 58.70 112 ARG A C 1
ATOM 786 O O . ARG A 1 112 ? 6.869 32.762 54.782 1.00 58.55 112 ARG A O 1
ATOM 794 N N . LYS A 1 113 ? 5.108 33.560 53.646 1.00 58.55 113 LYS A N 1
ATOM 795 C CA . LYS A 1 113 ? 4.369 32.294 53.702 1.00 58.68 113 LYS A CA 1
ATOM 796 C C . LYS A 1 113 ? 5.136 31.134 53.050 1.00 57.75 113 LYS A C 1
ATOM 797 O O . LYS A 1 113 ? 5.255 30.058 53.633 1.00 57.42 113 LYS A O 1
ATOM 803 N N . ARG A 1 114 ? 5.669 31.366 51.852 1.00 57.10 114 ARG A N 1
ATOM 804 C CA . ARG A 1 114 ? 6.396 30.331 51.105 1.00 56.46 114 ARG A CA 1
ATOM 805 C C . ARG A 1 114 ? 7.587 29.818 51.909 1.00 55.73 114 ARG A C 1
ATOM 806 O O . ARG A 1 114 ? 7.764 28.617 52.078 1.00 54.64 114 ARG A O 1
ATOM 814 N N . MET A 1 115 ? 8.408 30.745 52.392 1.00 55.47 115 MET A N 1
ATOM 815 C CA . MET A 1 115 ? 9.680 30.393 53.006 1.00 55.04 115 MET A CA 1
ATOM 816 C C . MET A 1 115 ? 9.440 29.823 54.406 1.00 54.76 115 MET A C 1
ATOM 817 O O . MET A 1 115 ? 10.189 28.975 54.861 1.00 55.03 115 MET A O 1
ATOM 822 N N . GLY A 1 116 ? 8.354 30.241 55.044 1.00 54.35 116 GLY A N 1
ATOM 823 C CA . GLY A 1 116 ? 7.890 29.624 56.278 1.00 54.43 116 GLY A CA 1
ATOM 824 C C . GLY A 1 116 ? 7.629 28.135 56.184 1.00 54.20 116 GLY A C 1
ATOM 825 O O . GLY A 1 116 ? 8.072 27.375 57.038 1.00 55.01 116 GLY A O 1
ATOM 826 N N . LEU A 1 117 ? 6.879 27.724 55.171 1.00 53.81 117 LEU A N 1
ATOM 827 C CA . LEU A 1 117 ? 6.704 26.314 54.853 1.00 54.01 117 LEU A CA 1
ATOM 828 C C . LEU A 1 117 ? 8.053 25.637 54.540 1.00 54.45 117 LEU A C 1
ATOM 829 O O . LEU A 1 117 ? 8.428 24.660 55.192 1.00 54.68 117 LEU A O 1
ATOM 834 N N . ILE A 1 118 ? 8.792 26.171 53.566 1.00 54.22 118 ILE A N 1
ATOM 835 C CA . ILE A 1 1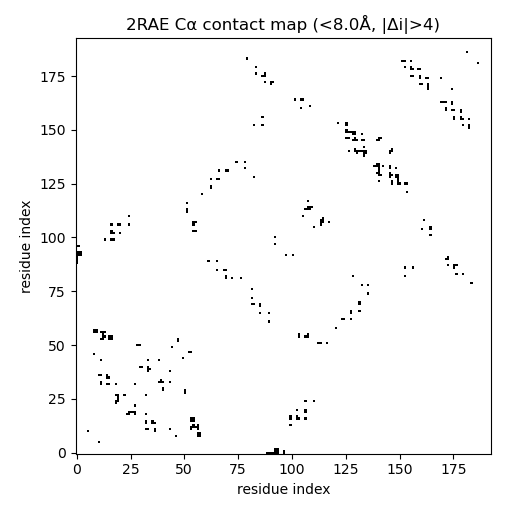18 ? 10.014 25.514 53.091 1.00 54.37 118 ILE A CA 1
ATOM 836 C C . ILE A 1 118 ? 11.076 25.329 54.180 1.00 54.29 118 ILE A C 1
ATOM 837 O O . ILE A 1 118 ? 11.726 24.296 54.220 1.00 53.93 118 ILE A O 1
ATOM 842 N N . LEU A 1 119 ? 11.259 26.321 55.042 1.00 55.07 119 LEU A N 1
ATOM 843 C CA . LEU A 1 119 ? 12.303 26.267 56.085 1.00 56.20 119 LEU A CA 1
ATOM 844 C C . LEU A 1 119 ? 11.895 25.558 57.360 1.00 56.16 119 LEU A C 1
ATOM 845 O O . LEU A 1 119 ? 12.766 25.127 58.086 1.00 56.84 119 LEU A O 1
ATOM 850 N N . ARG A 1 120 ? 10.598 25.402 57.623 1.00 56.57 120 ARG A N 1
ATOM 851 C CA . ARG A 1 120 ? 10.135 24.915 58.944 1.00 56.74 120 ARG A CA 1
ATOM 852 C C . ARG A 1 120 ? 9.292 23.668 58.935 1.00 56.09 120 ARG A C 1
ATOM 853 O O . ARG A 1 120 ? 9.040 23.162 60.0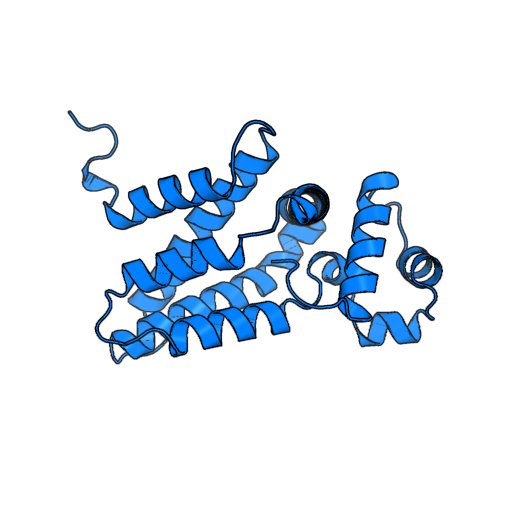01 1.00 55.91 120 ARG A O 1
ATOM 861 N N . VAL A 1 121 ? 8.767 23.212 57.786 1.00 55.44 121 VAL A N 1
ATOM 862 C CA . VAL A 1 121 ? 8.097 21.913 57.729 1.00 55.04 121 VAL A CA 1
ATOM 863 C C . VAL A 1 121 ? 9.170 20.878 57.474 1.00 55.33 121 VAL A C 1
ATOM 864 O O . VAL A 1 121 ? 9.800 20.900 56.425 1.00 56.76 121 VAL A O 1
ATOM 868 N N . PRO A 1 122 ? 9.398 19.956 58.418 1.00 55.91 122 PRO A N 1
ATOM 869 C CA . PRO A 1 122 ? 10.517 19.036 58.212 1.00 55.88 122 PRO A CA 1
ATOM 870 C C . PRO A 1 122 ? 10.534 18.253 56.885 1.00 55.66 122 PRO A C 1
ATOM 871 O O . PRO A 1 122 ? 11.606 18.136 56.290 1.00 56.15 122 PRO A O 1
ATOM 875 N N . ALA A 1 123 ? 9.403 17.744 56.403 1.00 55.65 123 ALA A N 1
ATOM 876 C CA . ALA A 1 123 ? 9.398 17.038 55.100 1.00 55.71 123 ALA A CA 1
ATOM 877 C C . ALA A 1 123 ? 9.778 17.955 53.908 1.00 56.09 123 ALA A C 1
ATOM 878 O O . ALA A 1 123 ? 10.313 17.496 52.913 1.00 56.50 123 ALA A O 1
ATOM 880 N N . LEU A 1 124 ? 9.518 19.251 54.014 1.00 56.33 124 LEU A N 1
ATOM 881 C CA . LEU A 1 124 ? 9.925 20.186 52.969 1.00 56.51 124 LEU A CA 1
ATOM 882 C C . LEU A 1 124 ? 11.406 20.538 53.121 1.00 57.02 124 LEU A C 1
ATOM 883 O O . LEU A 1 124 ? 12.091 20.669 52.134 1.00 56.82 124 LEU A O 1
ATOM 888 N N . GLN A 1 125 ? 11.906 20.648 54.357 1.00 57.85 125 GLN A N 1
ATOM 889 C CA . GLN A 1 125 ? 13.354 20.810 54.575 1.00 57.68 125 GLN A CA 1
ATOM 890 C C . GLN A 1 125 ? 14.145 19.663 53.938 1.00 57.93 125 GLN A C 1
ATOM 891 O O . GLN A 1 125 ? 15.134 19.901 53.221 1.00 57.43 125 GLN A O 1
ATOM 897 N N . ALA A 1 126 ? 13.686 18.438 54.186 1.00 57.35 126 ALA A N 1
ATOM 898 C CA . ALA A 1 126 ? 14.283 17.249 53.584 1.00 57.49 126 ALA A CA 1
ATOM 899 C C . ALA A 1 126 ? 14.218 17.318 52.056 1.00 57.45 126 ALA A C 1
ATOM 900 O O . ALA A 1 126 ? 15.228 17.195 51.396 1.00 57.10 126 ALA A O 1
ATOM 902 N N . TYR A 1 127 ? 13.037 17.566 51.508 1.00 57.80 127 TYR A N 1
ATOM 903 C CA . TYR A 1 127 ? 12.839 17.607 50.042 1.00 57.83 127 TYR A CA 1
ATOM 904 C C . TYR A 1 127 ? 13.597 18.748 49.332 1.00 57.63 127 TYR A C 1
ATOM 905 O O . TYR A 1 127 ? 13.915 18.706 48.141 1.00 56.70 127 TYR A O 1
ATOM 914 N N . SER A 1 128 ? 1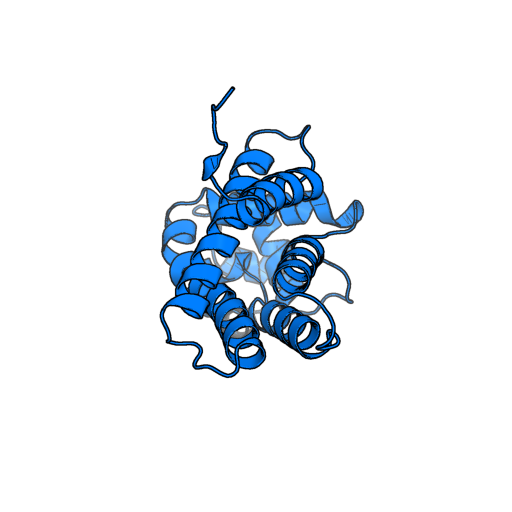3.907 19.793 50.058 1.00 57.37 128 SER A N 1
ATOM 915 C CA . SER A 1 128 ? 14.410 20.947 49.372 1.00 56.99 128 SER A CA 1
ATOM 916 C C . SER A 1 128 ? 15.952 20.839 49.083 1.00 56.21 128 SER A C 1
ATOM 917 O O . SER A 1 128 ? 16.523 21.700 48.435 1.00 54.15 128 SER A O 1
ATOM 920 N N . VAL A 1 129 ? 16.613 19.776 49.564 1.00 56.37 129 VAL A N 1
ATOM 921 C CA . VAL A 1 129 ? 18.047 19.566 49.279 1.00 55.95 129 VAL A CA 1
ATOM 922 C C . VAL A 1 129 ? 18.289 19.503 47.766 1.00 55.02 129 VAL A C 1
ATOM 923 O O . VAL A 1 129 ? 19.262 20.058 47.277 1.00 53.98 129 VAL A O 1
ATOM 927 N N . VAL A 1 130 ? 17.394 18.854 47.036 1.00 54.09 130 VAL A N 1
ATOM 928 C CA . VAL A 1 130 ? 17.503 18.789 45.578 1.00 53.73 130 VAL A CA 1
ATOM 929 C C . VAL A 1 130 ? 17.219 20.157 44.902 1.00 53.36 130 VAL A C 1
ATOM 930 O O . VAL A 1 130 ? 17.879 20.515 43.965 1.00 51.88 130 VAL A O 1
ATOM 934 N N . MET A 1 131 ? 16.289 20.947 45.428 1.00 53.17 131 MET A N 1
ATOM 935 C CA . MET A 1 131 ? 16.069 22.290 44.894 1.00 52.57 131 MET A CA 1
ATOM 936 C C . MET A 1 131 ? 17.299 23.181 45.123 1.00 52.08 131 MET A C 1
ATOM 937 O O . MET A 1 131 ? 17.725 23.900 44.230 1.00 51.80 131 MET A O 1
ATOM 942 N N . TYR A 1 132 ? 17.868 23.121 46.321 1.00 51.42 132 TYR A N 1
ATOM 943 C CA . TYR A 1 132 ? 19.061 23.905 46.659 1.00 51.59 132 TYR A CA 1
ATOM 944 C C . TYR A 1 132 ? 20.272 23.493 45.858 1.00 50.24 132 TYR A C 1
ATOM 945 O O . TYR A 1 132 ? 21.104 24.313 45.542 1.00 48.49 132 TYR A O 1
ATOM 954 N N . GLU A 1 133 ? 20.382 22.213 45.554 1.00 49.77 133 GLU A N 1
ATOM 955 C CA . GLU A 1 133 ? 21.461 21.733 44.718 1.00 50.68 133 GLU A CA 1
ATOM 956 C C . GLU A 1 133 ? 21.429 22.366 43.306 1.00 48.86 133 GLU A C 1
ATOM 957 O O . GLU A 1 133 ? 22.440 22.788 42.801 1.00 48.97 133 GLU A O 1
ATOM 963 N N . GLY A 1 134 ? 20.253 22.449 42.710 1.00 48.50 134 GLY A N 1
ATOM 964 C CA . GLY A 1 134 ? 20.076 23.109 41.416 1.00 49.03 134 GLY A CA 1
ATOM 965 C C . GLY A 1 134 ? 20.400 24.578 41.490 1.00 48.64 134 GLY A C 1
ATOM 966 O O . GLY A 1 134 ? 20.995 25.117 40.605 1.00 49.50 134 GLY A O 1
ATOM 967 N N . TRP A 1 135 ? 20.004 25.234 42.562 1.00 49.37 135 TRP A N 1
ATOM 968 C CA . TRP A 1 135 ? 20.380 26.622 42.802 1.00 48.83 135 TRP A CA 1
ATOM 969 C C . TRP A 1 135 ? 21.922 26.768 42.887 1.00 48.63 135 TRP A C 1
ATOM 970 O O . TRP A 1 135 ? 22.516 27.601 42.206 1.00 46.94 135 TRP A O 1
ATOM 981 N N . ARG A 1 136 ? 22.566 25.946 43.713 1.00 47.65 136 ARG A N 1
ATOM 982 C CA . ARG A 1 136 ? 24.017 25.996 43.826 1.00 47.37 136 ARG A CA 1
ATOM 983 C C . ARG A 1 136 ? 24.709 25.739 42.496 1.00 46.81 136 ARG A C 1
ATOM 984 O O . ARG A 1 136 ? 25.747 26.327 42.244 1.00 46.44 136 ARG A O 1
ATOM 992 N N . ASN A 1 137 ? 24.178 24.831 41.680 1.00 47.28 137 ASN A N 1
ATOM 993 C CA . ASN A 1 137 ? 24.804 24.521 40.381 1.00 47.60 137 ASN A CA 1
ATOM 994 C C . ASN A 1 137 ? 24.833 25.740 39.463 1.00 47.55 137 ASN A C 1
ATOM 995 O O . ASN A 1 137 ? 25.742 25.879 38.634 1.00 46.98 137 ASN A O 1
ATOM 1000 N N . VAL A 1 138 ? 23.821 26.609 39.577 1.00 47.46 138 VAL A N 1
ATOM 1001 C CA . VAL A 1 138 ? 23.779 27.836 38.766 1.00 47.43 138 VAL A CA 1
ATOM 1002 C C . VAL A 1 138 ? 24.945 28.727 39.210 1.00 47.09 138 VAL A C 1
ATOM 1003 O O . VAL A 1 138 ? 25.717 29.194 38.393 1.00 44.68 138 VAL A O 1
ATOM 1007 N N . ILE A 1 139 ? 25.130 28.858 40.525 1.00 46.71 139 ILE A N 1
ATOM 1008 C CA . ILE A 1 139 ? 26.262 29.612 41.045 1.00 47.54 139 ILE A CA 1
ATOM 1009 C C . ILE A 1 139 ? 27.623 29.009 40.587 1.00 47.92 139 ILE A C 1
ATOM 1010 O O . ILE A 1 139 ? 28.450 29.737 40.029 1.00 48.26 139 ILE A O 1
ATOM 1015 N N . ALA A 1 140 ? 27.840 27.701 40.782 1.00 48.16 140 ALA A N 1
ATOM 1016 C CA . ALA A 1 140 ? 29.079 27.024 40.315 1.00 48.30 140 ALA A CA 1
ATOM 1017 C C . ALA A 1 140 ? 29.345 27.201 38.803 1.00 48.56 140 ALA A C 1
ATOM 1018 O O . ALA A 1 140 ? 30.501 27.392 38.380 1.00 48.12 140 ALA A O 1
ATOM 1020 N N . GLU A 1 141 ? 28.291 27.082 37.993 1.00 49.45 141 GLU A N 1
ATOM 1021 C CA . GLU A 1 141 ? 28.400 27.275 36.539 1.00 49.89 141 GLU A CA 1
ATOM 1022 C C . GLU A 1 141 ? 28.907 28.685 36.191 1.00 49.77 141 GLU A C 1
ATOM 1023 O O . GLU A 1 141 ? 29.776 28.857 35.372 1.00 49.60 141 GLU A O 1
ATOM 1029 N N . TYR A 1 142 ? 28.348 29.699 36.837 1.00 50.52 142 TYR A N 1
ATOM 1030 C CA . TYR A 1 142 ? 28.766 31.086 36.612 1.00 50.25 142 TYR A CA 1
ATOM 1031 C C . TYR A 1 142 ? 30.225 31.311 37.012 1.00 50.19 142 TYR A C 1
ATOM 1032 O O . TYR A 1 142 ? 30.995 31.927 36.258 1.00 50.04 142 TYR A O 1
ATOM 1041 N N . VAL A 1 143 ? 30.575 30.854 38.222 1.00 50.13 143 VAL A N 1
ATOM 1042 C CA . VAL A 1 143 ? 31.925 31.022 38.760 1.00 49.68 143 VAL A CA 1
ATOM 1043 C C . VAL A 1 143 ? 32.918 30.277 37.873 1.00 49.60 143 VAL A C 1
ATOM 1044 O O . VAL A 1 143 ? 33.984 30.822 37.562 1.00 49.25 143 VAL A O 1
ATOM 1048 N N . ALA A 1 144 ? 32.554 29.055 37.458 1.00 49.41 144 ALA A N 1
ATOM 1049 C CA . ALA A 1 144 ? 33.401 28.235 36.566 1.00 50.45 144 ALA A CA 1
ATOM 1050 C C . ALA A 1 144 ? 33.715 28.927 35.243 1.00 50.55 144 ALA A C 1
ATOM 1051 O O . ALA A 1 144 ? 34.861 28.909 34.821 1.00 50.86 144 ALA A O 1
ATOM 1053 N N . SER A 1 145 ? 32.714 29.533 34.598 1.00 51.47 145 SER A N 1
ATOM 1054 C CA . SER A 1 145 ? 32.936 30.206 33.309 1.00 52.48 145 SER A CA 1
ATOM 1055 C C . SER A 1 145 ? 33.852 31.382 33.479 1.00 52.64 145 SER A C 1
ATOM 1056 O O . SER A 1 145 ? 34.732 31.583 32.670 1.00 53.19 145 SER A O 1
ATOM 1059 N N . ARG A 1 146 ? 33.636 32.157 34.539 1.00 52.89 146 ARG A N 1
ATOM 1060 C CA . ARG A 1 146 ? 34.417 33.366 34.784 1.00 52.75 146 ARG A CA 1
ATOM 1061 C C . ARG A 1 146 ? 35.863 33.067 35.125 1.00 52.57 146 ARG A C 1
ATOM 1062 O O . ARG A 1 146 ? 36.761 33.829 34.762 1.00 53.08 146 ARG A O 1
ATOM 1070 N N . LEU A 1 147 ? 36.089 31.968 35.830 1.00 52.38 147 LEU A N 1
ATOM 1071 C CA . LEU A 1 147 ? 37.441 31.515 36.124 1.00 52.12 147 LEU A CA 1
ATOM 1072 C C . LEU A 1 147 ? 38.007 30.672 34.973 1.00 52.05 147 LEU A C 1
ATOM 1073 O O . LEU A 1 147 ? 39.172 30.304 35.003 1.00 52.45 147 LEU A O 1
ATOM 1078 N N . GLY A 1 148 ? 37.183 30.352 33.980 1.00 51.81 148 GLY A N 1
ATOM 1079 C CA . GLY A 1 148 ? 37.621 29.558 32.831 1.00 51.81 148 GLY A CA 1
ATOM 1080 C C . GLY A 1 148 ? 37.858 28.120 33.223 1.00 51.84 148 GLY A C 1
ATOM 1081 O O . GLY A 1 148 ? 38.760 27.468 32.740 1.00 51.64 148 GLY A O 1
ATOM 1082 N N . THR A 1 149 ? 37.024 27.619 34.123 1.00 52.42 149 THR A N 1
ATOM 1083 C CA . THR A 1 149 ? 37.296 26.362 34.794 1.00 51.83 149 THR A CA 1
ATOM 1084 C C . THR A 1 149 ? 36.048 25.452 34.720 1.00 51.60 149 THR A C 1
ATOM 1085 O O . THR A 1 149 ? 35.150 25.729 33.936 1.00 51.79 149 THR A O 1
ATOM 1089 N N . SER A 1 150 ? 35.980 24.361 35.484 1.00 51.31 150 SER A N 1
ATOM 1090 C CA . SER A 1 150 ? 34.804 23.456 35.424 1.00 50.59 150 SER A CA 1
ATOM 1091 C C . SER A 1 150 ? 33.892 23.601 36.662 1.00 50.02 150 SER A C 1
ATOM 1092 O O . SER A 1 150 ? 34.389 23.764 37.754 1.00 49.00 150 SER A O 1
ATOM 1095 N N . PRO A 1 151 ? 32.556 23.534 36.468 1.00 49.70 151 PRO A N 1
ATOM 1096 C CA . PRO A 1 151 ? 31.579 23.707 37.520 1.00 49.94 151 PRO A CA 1
ATOM 1097 C C . PRO A 1 151 ? 31.651 22.654 38.613 1.00 50.03 151 PRO A C 1
ATOM 1098 O O . PRO A 1 151 ? 31.226 22.907 39.742 1.00 50.43 151 PRO A O 1
ATOM 1102 N N . THR A 1 152 ? 32.202 21.488 38.295 1.00 49.60 152 THR A N 1
ATOM 1103 C CA . THR A 1 152 ? 32.427 20.472 39.319 1.00 49.16 152 THR A CA 1
ATOM 1104 C C . THR A 1 152 ? 33.803 20.582 40.003 1.00 48.61 152 THR A C 1
ATOM 1105 O O . THR A 1 152 ? 34.143 19.739 40.828 1.00 48.20 152 THR A O 1
ATOM 1109 N N . ASP A 1 153 ? 34.579 21.619 39.689 1.00 48.00 153 ASP A N 1
ATOM 1110 C CA . ASP A 1 153 ? 35.822 21.846 40.404 1.00 48.22 153 ASP A CA 1
ATOM 1111 C C . ASP A 1 153 ? 35.551 22.382 41.817 1.00 48.56 153 ASP A C 1
ATOM 1112 O O . ASP A 1 153 ? 34.427 22.822 42.146 1.00 48.50 153 ASP A O 1
ATOM 1117 N N . HIS A 1 154 ? 36.594 22.341 42.643 1.00 48.24 154 HIS A N 1
ATOM 1118 C CA . HIS A 1 154 ? 36.479 22.654 44.059 1.00 48.14 154 HIS A CA 1
ATOM 1119 C C . HIS A 1 154 ? 36.036 24.099 44.320 1.00 47.80 154 HIS A C 1
ATOM 1120 O O . HIS A 1 154 ? 35.109 24.341 45.096 1.00 47.99 154 HIS A O 1
ATOM 1127 N N . VAL A 1 155 ? 36.677 25.053 43.671 1.00 47.08 155 VAL A N 1
ATOM 1128 C CA . VAL A 1 155 ? 36.398 26.446 43.947 1.00 47.65 155 VAL A CA 1
ATOM 1129 C C . VAL A 1 155 ? 34.943 26.815 43.602 1.00 48.00 155 VAL A C 1
ATOM 1130 O O . VAL A 1 155 ? 34.234 27.307 44.482 1.00 47.99 155 VAL A O 1
ATOM 1134 N N . PRO A 1 156 ? 34.480 26.548 42.357 1.00 47.82 156 PRO A N 1
ATOM 1135 C CA . PRO A 1 156 ? 33.073 26.832 42.024 1.00 47.97 156 PRO A CA 1
ATOM 1136 C C . PRO A 1 156 ? 32.034 26.137 42.936 1.00 48.33 156 PRO A C 1
ATOM 1137 O O . PRO A 1 156 ? 31.037 26.748 43.343 1.00 48.50 156 PRO A O 1
ATOM 1141 N N . ARG A 1 157 ? 32.283 24.877 43.266 1.00 48.38 157 ARG A N 1
ATOM 1142 C CA . ARG A 1 157 ? 31.424 24.127 44.161 1.00 48.12 157 ARG A CA 1
ATOM 1143 C C . ARG A 1 157 ? 31.365 24.753 45.552 1.00 48.19 157 ARG A C 1
ATOM 1144 O O . ARG A 1 157 ? 30.269 24.828 46.153 1.00 48.19 157 ARG A O 1
ATOM 1152 N N . THR A 1 158 ? 32.526 25.170 46.070 1.00 47.77 158 THR A N 1
ATOM 1153 C CA . THR A 1 158 ? 32.624 25.765 47.411 1.00 47.77 158 THR A CA 1
ATOM 1154 C C . THR A 1 158 ? 31.863 27.075 47.451 1.00 48.12 158 THR A C 1
ATOM 1155 O O . THR A 1 158 ? 31.078 27.319 48.358 1.00 48.26 158 THR A O 1
ATOM 1159 N N . VAL A 1 159 ? 32.075 27.901 46.438 1.00 48.07 159 VAL A N 1
ATOM 1160 C CA . VAL A 1 159 ? 31.368 29.162 46.342 1.00 48.04 159 VAL A CA 1
ATOM 1161 C C . VAL A 1 159 ? 29.838 28.9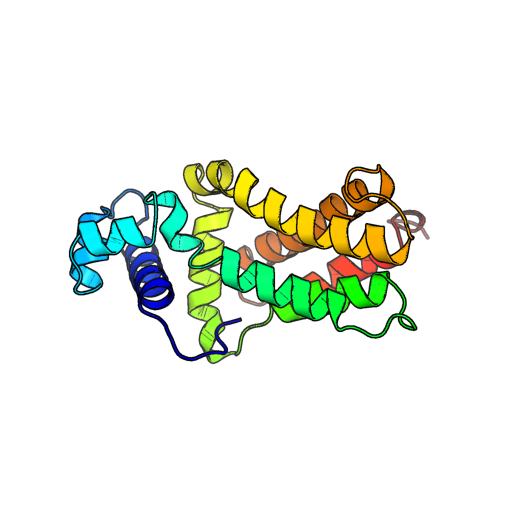85 46.320 1.00 48.59 159 VAL A C 1
ATOM 1162 O O . VAL A 1 159 ? 29.113 29.735 46.983 1.00 48.19 159 VAL A O 1
ATOM 1166 N N . GLY A 1 160 ? 29.354 28.013 45.556 1.00 48.93 160 GLY A N 1
ATOM 1167 C CA . GLY A 1 160 ? 27.930 27.715 45.511 1.00 49.14 160 GLY A CA 1
ATOM 1168 C C . GLY A 1 160 ? 27.386 27.397 46.889 1.00 49.69 160 GLY A C 1
ATOM 1169 O O . GLY A 1 160 ? 26.334 27.910 47.285 1.00 50.38 160 GLY A O 1
ATOM 1170 N N . TYR A 1 161 ? 28.090 26.522 47.612 1.00 49.91 161 TYR A N 1
ATOM 1171 C CA . TYR A 1 161 ? 27.749 26.221 48.994 1.00 49.81 161 TYR A CA 1
ATOM 1172 C C . TYR A 1 161 ? 27.824 27.421 49.965 1.00 49.75 161 TYR A C 1
ATOM 1173 O O . TYR A 1 161 ? 27.038 27.505 50.902 1.00 49.80 161 TYR A O 1
ATOM 1182 N N . LEU A 1 162 ? 28.801 28.312 49.787 1.00 49.43 162 LEU A N 1
ATOM 1183 C CA . LEU A 1 162 ? 28.953 29.496 50.672 1.00 49.07 162 LEU A CA 1
ATOM 1184 C C . LEU A 1 162 ? 27.865 30.541 50.405 1.00 48.98 162 LEU A C 1
ATOM 1185 O O . LEU A 1 162 ? 27.353 31.165 51.331 1.00 48.44 162 LEU A O 1
ATOM 1190 N N . LEU A 1 163 ? 27.519 30.733 49.138 1.00 48.92 163 LEU A N 1
ATOM 1191 C CA . LEU A 1 163 ? 26.432 31.627 48.788 1.00 49.64 163 LEU A CA 1
ATOM 1192 C C . LEU A 1 163 ? 25.104 31.075 49.317 1.00 50.80 163 LEU A C 1
ATOM 1193 O O . LEU A 1 163 ? 24.273 31.846 49.796 1.00 51.35 163 LEU A O 1
ATOM 1198 N N . LEU A 1 164 ? 24.907 29.750 49.267 1.00 50.59 164 LEU A N 1
ATOM 1199 C CA . LEU A 1 164 ? 23.690 29.178 49.810 1.00 50.09 164 LEU A CA 1
ATOM 1200 C C . LEU A 1 164 ? 23.598 29.382 51.303 1.00 50.39 164 LEU A C 1
ATOM 1201 O O . LEU A 1 164 ? 22.507 29.566 51.841 1.00 51.60 164 LEU A O 1
ATOM 1206 N N . GLY A 1 165 ? 24.734 29.282 51.994 1.00 50.00 165 GLY A N 1
ATOM 1207 C CA . GLY A 1 165 ? 24.798 29.531 53.402 1.00 48.63 165 GLY A CA 1
ATOM 1208 C C . GLY A 1 165 ? 24.358 30.914 53.834 1.00 48.48 165 GLY A C 1
ATOM 1209 O O . GLY A 1 165 ? 23.671 31.049 54.858 1.00 47.30 165 GLY A O 1
ATOM 1210 N N . VAL A 1 166 ? 24.749 31.951 53.087 1.00 48.00 166 VAL A N 1
ATOM 1211 C CA . VAL A 1 166 ? 24.291 33.299 53.434 1.00 48.02 166 VAL A CA 1
ATOM 1212 C C . VAL A 1 166 ? 22.774 33.425 53.190 1.00 48.12 166 VAL A C 1
ATOM 1213 O O . VAL A 1 166 ? 22.065 34.000 54.016 1.00 46.59 166 VAL A O 1
ATOM 1217 N N . ALA A 1 167 ? 22.275 32.848 52.088 1.00 48.11 167 ALA A N 1
ATOM 1218 C CA . ALA A 1 167 ? 20.829 32.850 51.801 1.00 48.35 167 ALA A CA 1
ATOM 1219 C C . ALA A 1 167 ? 20.010 32.184 52.923 1.00 48.55 167 ALA A C 1
ATOM 1220 O O . ALA A 1 167 ? 19.035 32.737 53.402 1.00 48.79 167 ALA A O 1
ATOM 1222 N N . MET A 1 168 ? 20.430 30.995 53.338 1.00 49.15 168 MET A N 1
ATOM 1223 C CA . MET A 1 168 ? 19.738 30.203 54.357 1.00 48.77 168 MET A CA 1
ATOM 1224 C C . MET A 1 168 ? 19.711 30.903 55.729 1.00 48.59 168 MET A C 1
ATOM 1225 O O . MET A 1 168 ? 18.686 30.939 56.397 1.00 46.77 168 MET A O 1
ATOM 1230 N N . SER A 1 169 ? 20.858 31.429 56.137 1.00 48.46 169 SER A N 1
ATOM 1231 C CA . SER A 1 169 ? 20.963 32.215 57.338 1.00 48.96 169 SER A CA 1
ATOM 1232 C C . SER A 1 169 ? 20.031 33.445 57.364 1.00 49.17 169 SER A C 1
ATOM 1233 O O . SER A 1 169 ? 19.309 33.666 58.357 1.00 48.31 169 SER A O 1
ATOM 1236 N N . ALA A 1 170 ? 20.085 34.240 56.295 1.00 49.14 170 ALA A N 1
ATOM 1237 C CA . ALA A 1 170 ? 19.218 35.405 56.121 1.00 49.96 170 ALA A CA 1
ATOM 1238 C C . ALA A 1 170 ? 17.750 35.040 56.264 1.00 50.30 170 ALA A C 1
ATOM 1239 O O . ALA A 1 170 ? 17.040 35.681 57.024 1.00 50.45 170 ALA A O 1
ATOM 1241 N N . TYR A 1 171 ? 17.309 34.010 55.556 1.00 50.54 171 TYR A N 1
ATOM 1242 C CA . TYR A 1 171 ? 15.918 33.603 55.619 1.00 51.84 171 TYR A CA 1
ATOM 1243 C C . TYR A 1 171 ? 15.495 33.095 56.984 1.00 52.51 171 TYR A C 1
ATOM 1244 O O . TYR A 1 171 ? 14.384 33.400 57.439 1.00 54.28 171 TYR A O 1
ATOM 1253 N N . GLU A 1 172 ? 16.351 32.320 57.654 1.00 52.99 172 GLU A N 1
ATOM 1254 C CA . GLU A 1 172 ? 16.045 31.852 59.020 1.00 53.15 172 GLU A CA 1
ATOM 1255 C C . GLU A 1 172 ? 15.906 33.040 59.962 1.00 52.60 172 GLU A C 1
ATOM 1256 O O . GLU A 1 172 ? 15.024 33.073 60.838 1.00 52.14 172 GLU A O 1
ATOM 1262 N N . GLN A 1 173 ? 16.799 34.005 59.774 1.00 52.60 173 GLN A N 1
ATOM 1263 C CA . GLN A 1 173 ? 16.840 35.205 60.604 1.00 52.92 173 GLN A CA 1
ATOM 1264 C C . GLN A 1 173 ? 15.579 36.019 60.358 1.00 52.77 173 GLN A C 1
ATOM 1265 O O . GLN A 1 173 ? 14.946 36.490 61.288 1.00 51.41 173 GLN A O 1
ATOM 1271 N N . TRP A 1 174 ? 15.180 36.087 59.090 1.00 53.52 174 TRP A N 1
ATOM 1272 C CA . TRP A 1 174 ? 14.036 36.880 58.669 1.00 54.41 174 TRP A CA 1
ATOM 1273 C C . TRP A 1 174 ? 12.741 36.271 59.138 1.00 55.17 174 TRP A C 1
ATOM 1274 O O . TRP A 1 174 ? 11.856 36.978 59.584 1.00 54.84 174 TRP A O 1
ATOM 1285 N N . LEU A 1 175 ? 12.621 34.958 59.050 1.00 56.33 175 LEU A N 1
ATOM 1286 C CA . LEU A 1 175 ? 11.429 34.314 59.598 1.00 57.42 175 LEU A CA 1
ATOM 1287 C C . LEU A 1 175 ? 11.307 34.465 61.084 1.00 58.21 175 LEU A C 1
ATOM 1288 O O . LEU A 1 175 ? 10.207 34.414 61.607 1.00 58.52 175 LEU A O 1
ATOM 1293 N N . ASP A 1 176 ? 12.441 34.579 61.763 1.00 59.65 176 ASP A N 1
ATOM 1294 C CA . ASP A 1 176 ? 12.469 34.648 63.212 1.00 59.96 176 ASP A CA 1
ATOM 1295 C C . ASP A 1 176 ? 12.050 36.026 63.752 1.00 60.22 176 ASP A C 1
ATOM 1296 O O . ASP A 1 176 ? 11.770 36.140 64.935 1.00 59.57 176 ASP A O 1
ATOM 1301 N N . ASP A 1 177 ? 12.022 37.050 62.890 1.00 60.48 177 ASP A N 1
ATOM 1302 C CA . ASP A 1 177 ? 11.795 38.435 63.310 1.00 61.19 177 ASP A CA 1
ATOM 1303 C C . ASP A 1 177 ? 11.240 39.293 62.156 1.00 61.65 177 ASP A C 1
ATOM 1304 O O . ASP A 1 177 ? 11.997 39.761 61.309 1.00 61.61 177 ASP A O 1
ATOM 1309 N N . ASP A 1 178 ? 9.907 39.467 62.168 1.00 62.49 178 ASP A N 1
ATOM 1310 C CA . ASP A 1 178 ? 9.108 40.430 61.342 1.00 62.55 178 ASP A CA 1
ATOM 1311 C C . ASP A 1 178 ? 9.692 41.822 61.094 1.00 62.28 178 ASP A C 1
ATOM 1312 O O . ASP A 1 178 ? 9.471 42.412 60.033 1.00 62.57 178 ASP A O 1
ATOM 1317 N N . SER A 1 179 ? 10.369 42.363 62.101 1.00 61.35 179 SER A N 1
ATOM 1318 C CA . SER A 1 179 ? 10.904 43.719 62.037 1.00 60.74 179 SER A CA 1
ATOM 1319 C C . SER A 1 179 ? 12.182 43.830 61.197 1.00 60.25 179 SER A C 1
ATOM 1320 O O . SER A 1 179 ? 12.710 44.935 61.018 1.00 60.50 179 SER A O 1
ATOM 1323 N N . LEU A 1 180 ? 12.703 42.698 60.717 1.00 59.30 180 LEU A N 1
ATOM 1324 C CA . LEU A 1 180 ? 13.935 42.703 59.937 1.00 58.57 180 LEU A CA 1
ATOM 1325 C C . LEU A 1 180 ? 13.613 42.66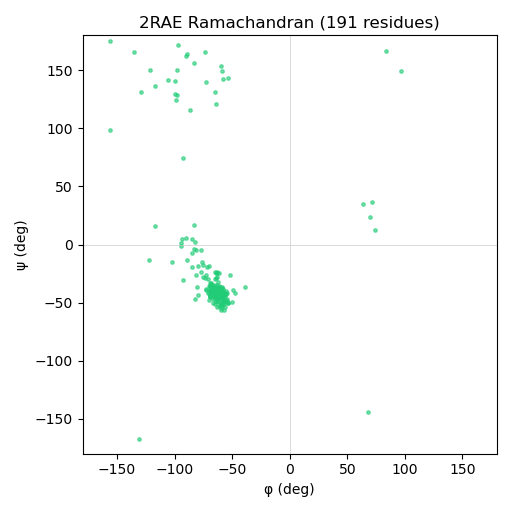3 58.438 1.00 58.05 180 LEU A C 1
ATOM 1326 O O . LEU A 1 180 ? 12.590 42.107 58.018 1.00 57.67 180 LEU A O 1
ATOM 1331 N N . GLU A 1 181 ? 14.506 43.256 57.652 1.00 57.37 181 GLU A N 1
ATOM 1332 C CA . GLU A 1 181 ? 14.393 43.290 56.204 1.00 57.01 181 GLU A CA 1
ATOM 1333 C C . GLU A 1 181 ? 15.285 42.216 55.614 1.00 56.22 181 GLU A C 1
ATOM 1334 O O . GLU A 1 181 ? 16.469 42.123 55.964 1.00 55.35 181 GLU A O 1
ATOM 1340 N N . LEU A 1 182 ? 14.705 41.411 54.720 1.00 55.73 182 LEU A N 1
ATOM 1341 C CA . LEU A 1 182 ? 15.423 40.319 54.065 1.00 55.45 182 LEU A CA 1
ATOM 1342 C C . LEU A 1 182 ? 16.625 40.852 53.281 1.00 54.96 182 LEU A C 1
ATOM 1343 O O . LEU A 1 182 ? 17.724 40.313 53.390 1.00 54.29 182 LEU A O 1
ATOM 1348 N N . ASN A 1 183 ? 16.426 41.931 52.531 1.00 54.81 183 ASN A N 1
ATOM 1349 C CA . ASN A 1 183 ? 17.500 42.481 51.697 1.00 54.99 183 ASN A CA 1
ATOM 1350 C C . ASN A 1 183 ? 18.675 42.970 52.537 1.00 54.56 183 ASN A C 1
ATOM 1351 O O . ASN A 1 183 ? 19.831 42.854 52.141 1.00 54.98 183 ASN A O 1
ATOM 1356 N N . GLU A 1 184 ? 18.370 43.507 53.705 1.00 53.83 184 GLU A N 1
ATOM 1357 C CA . GLU A 1 184 ? 19.393 43.971 54.603 1.00 53.74 184 GLU A CA 1
ATOM 1358 C C . GLU A 1 184 ? 20.172 42.783 55.175 1.00 53.07 184 GLU A C 1
ATOM 1359 O O . GLU A 1 184 ? 21.411 42.826 55.252 1.00 53.24 184 GLU A O 1
ATOM 1365 N N . LEU A 1 185 ? 19.446 41.731 55.576 1.00 51.97 185 LEU A N 1
ATOM 1366 C CA . LEU A 1 185 ? 20.067 40.517 56.113 1.00 51.31 185 LEU A CA 1
ATOM 1367 C C . LEU A 1 185 ? 20.938 39.814 55.079 1.00 51.01 185 LEU A C 1
ATOM 1368 O O . LEU A 1 185 ? 22.039 39.373 55.397 1.00 51.21 185 LEU A O 1
ATOM 1373 N N . LEU A 1 186 ? 20.441 39.710 53.844 1.00 50.42 186 LEU A N 1
ATOM 1374 C CA . LEU A 1 186 ? 21.220 39.145 52.758 1.00 50.10 186 LEU A CA 1
ATOM 1375 C C . LEU A 1 186 ? 22.490 39.959 52.532 1.00 49.60 186 LEU A C 1
ATOM 1376 O O . LEU A 1 186 ? 23.559 39.404 52.327 1.00 48.71 186 LEU A O 1
ATOM 1381 N N . ALA A 1 187 ? 22.382 41.280 52.631 1.00 50.34 187 ALA A N 1
ATOM 1382 C CA . ALA A 1 187 ? 23.525 42.168 52.385 1.00 50.23 187 ALA A CA 1
ATOM 1383 C C . ALA A 1 187 ? 24.582 42.053 53.477 1.00 50.06 187 ALA A C 1
ATOM 1384 O O . ALA A 1 187 ? 25.765 41.971 53.157 1.00 50.06 187 ALA A O 1
ATOM 1386 N N . SER A 1 188 ? 24.170 42.036 54.750 1.00 49.91 188 SER A N 1
ATOM 1387 C CA . SER A 1 188 ? 25.109 41.763 55.862 1.00 49.92 188 SER A CA 1
ATOM 1388 C C . SER A 1 188 ? 25.825 40.428 55.692 1.00 49.89 188 SER A C 1
ATOM 1389 O O . SER A 1 188 ? 27.036 40.313 55.964 1.00 49.74 188 SER A O 1
ATOM 1392 N N . GLY A 1 189 ? 25.049 39.410 55.299 1.00 49.52 189 GLY A N 1
ATOM 1393 C CA . GLY A 1 189 ? 25.570 38.063 55.146 1.00 49.64 189 GLY A CA 1
ATOM 1394 C C . GLY A 1 189 ? 26.573 38.044 54.023 1.00 49.78 189 GLY A C 1
ATOM 1395 O O . GLY A 1 189 ? 27.650 37.436 54.133 1.00 49.36 189 GLY A O 1
ATOM 1396 N N . MET A 1 190 ? 26.224 38.735 52.943 1.00 49.88 190 MET A N 1
ATOM 1397 C CA . MET A 1 190 ? 27.096 38.798 51.790 1.00 50.72 190 MET A CA 1
ATOM 1398 C C . MET A 1 190 ? 28.362 39.597 52.121 1.00 51.02 190 MET A C 1
ATOM 1399 O O . MET A 1 190 ? 29.450 39.235 51.672 1.00 51.46 190 MET A O 1
ATOM 1404 N N . GLN A 1 191 ? 28.241 40.647 52.935 1.00 51.37 191 GLN A N 1
ATOM 1405 C CA . GLN A 1 191 ? 29.415 41.437 53.317 1.00 51.60 191 GLN A CA 1
ATOM 1406 C C . GLN A 1 191 ? 30.418 40.583 54.066 1.00 51.60 191 GLN A C 1
ATOM 1407 O O . GLN A 1 191 ? 31.624 40.727 53.889 1.00 51.36 191 GLN A O 1
ATOM 1413 N N . SER A 1 192 ? 29.918 39.717 54.936 1.00 51.99 192 SER A 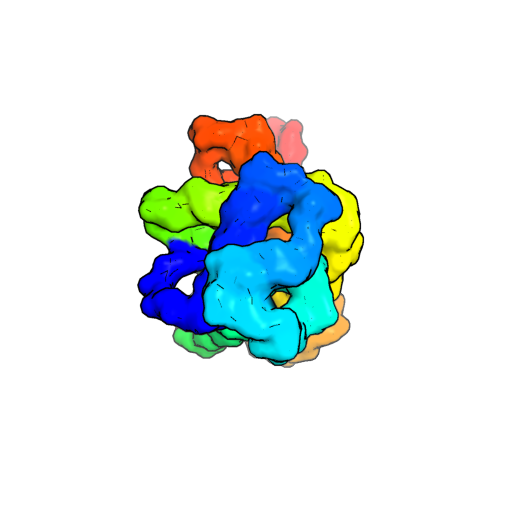N 1
ATOM 1414 C CA . SER A 1 192 ? 30.789 38.817 55.664 1.00 52.65 192 SER A CA 1
ATOM 1415 C C . SER A 1 192 ? 31.493 37.801 54.738 1.00 52.70 192 SER A C 1
ATOM 1416 O O . SER A 1 192 ? 32.655 37.472 54.942 1.00 53.04 192 SER A O 1
ATOM 1419 N N . LEU A 1 193 ? 30.801 37.328 53.715 1.00 52.88 193 LEU A N 1
ATOM 1420 C CA . LEU A 1 193 ? 31.417 36.418 52.742 1.00 53.25 193 LEU A CA 1
ATOM 1421 C C . LEU A 1 193 ? 32.464 37.157 51.892 1.00 53.15 193 LEU A C 1
ATOM 1422 O O . LEU A 1 193 ? 33.503 36.594 51.566 1.00 53.24 193 LEU A O 1
ATOM 1427 N N . TYR A 1 194 ? 32.191 38.427 51.591 1.00 53.45 194 TYR A N 1
ATOM 1428 C CA . TYR A 1 194 ? 33.106 39.322 50.847 1.00 53.35 194 TYR A CA 1
ATOM 1429 C C . TYR A 1 194 ? 34.392 39.599 51.617 1.00 53.11 194 TYR A C 1
ATOM 1430 O O . TYR A 1 194 ? 35.485 39.427 51.078 1.00 52.84 194 TYR A O 1
ATOM 1439 N N . ASP A 1 195 ? 34.242 40.012 52.878 1.00 53.14 195 ASP A N 1
ATOM 1440 C CA . ASP A 1 195 ? 35.367 40.329 53.766 1.00 53.17 195 ASP A CA 1
ATOM 1441 C C . ASP A 1 195 ? 36.170 39.109 54.181 1.00 53.04 195 ASP A C 1
ATOM 1442 O O . ASP A 1 195 ? 37.378 39.204 54.402 1.00 52.98 195 ASP A O 1
ATOM 1447 N N . GLY A 1 196 ? 35.472 37.992 54.385 1.00 52.76 196 GLY A N 1
ATOM 1448 C CA . GLY A 1 196 ? 36.066 36.792 54.971 1.00 52.38 196 GLY A CA 1
ATOM 1449 C C . GLY A 1 196 ? 36.088 36.832 56.491 1.00 52.01 196 GLY A C 1
ATOM 1450 O O . GLY A 1 196 ? 35.881 37.872 57.110 1.00 51.39 196 GLY A O 1
ATOM 1451 N N . LEU A 1 197 ? 36.354 35.684 57.099 1.00 51.66 197 LEU A N 1
ATOM 1452 C CA . LEU A 1 197 ? 36.209 35.551 58.538 1.00 51.76 197 LEU A CA 1
ATOM 1453 C C . LEU A 1 197 ? 37.501 35.800 59.331 1.00 51.80 197 LEU A C 1
ATOM 1454 O O . LEU A 1 197 ? 37.500 35.650 60.562 1.00 52.00 197 LEU A O 1
ATOM 1459 N N . SER A 1 198 ? 38.584 36.204 58.657 1.00 51.77 198 SER A N 1
ATOM 1460 C CA . SER A 1 198 ? 39.845 36.527 59.351 1.00 51.93 198 SER A CA 1
ATOM 1461 C C . SER A 1 198 ? 39.627 37.503 60.526 1.00 52.16 198 SER A C 1
ATOM 1462 O O . SER A 1 198 ? 40.066 37.238 61.648 1.00 51.95 198 SER A O 1
ATOM 1465 N N . SER A 1 199 ? 38.911 38.595 60.276 1.00 52.50 199 SER A N 1
ATOM 1466 C CA . SER A 1 199 ? 38.722 39.648 61.276 1.00 53.12 199 SER A CA 1
ATOM 1467 C C . SER A 1 199 ? 37.608 39.383 62.317 1.00 53.74 199 SER A C 1
ATOM 1468 O O . SER A 1 199 ? 37.343 40.237 63.172 1.00 53.89 199 SER A O 1
ATOM 1471 N N . LEU A 1 200 ? 36.961 38.220 62.249 1.00 54.20 200 LEU A N 1
ATOM 1472 C CA . LEU A 1 200 ? 35.790 37.934 63.088 1.00 54.32 200 LEU A CA 1
ATOM 1473 C C . LEU A 1 200 ? 36.158 37.910 64.568 1.00 54.64 200 LEU A C 1
ATOM 1474 O O . LEU A 1 200 ? 37.003 37.128 64.984 1.00 54.14 200 LEU A O 1
ATOM 1479 N N . GLY A 1 201 ? 35.519 38.784 65.348 1.00 55.51 201 GLY A N 1
ATOM 1480 C CA . GLY A 1 201 ? 35.741 38.869 66.791 1.00 56.09 201 GLY A CA 1
ATOM 1481 C C . GLY A 1 201 ? 37.066 39.504 67.195 1.00 56.88 201 GLY A C 1
ATOM 1482 O O . GLY A 1 201 ? 37.460 39.461 68.378 1.00 56.16 201 GLY A O 1
ATOM 1483 N N . GLU A 1 202 ? 37.737 40.125 66.225 1.00 57.87 202 GLU A N 1
ATOM 1484 C CA . GLU A 1 202 ? 39.125 40.569 66.384 1.00 58.39 202 GLU A CA 1
ATOM 1485 C C . GLU A 1 202 ? 39.195 42.086 66.703 1.00 59.05 202 GLU A C 1
ATOM 1486 O O . GLU A 1 202 ? 38.406 42.867 66.159 1.00 59.47 202 GLU A O 1
ATOM 1492 N N . PRO A 1 203 ? 40.106 42.503 67.615 1.00 59.30 203 PRO A N 1
ATOM 1493 C CA . PRO A 1 203 ? 40.286 43.930 67.895 1.00 59.37 203 PRO A CA 1
ATOM 1494 C C . PRO A 1 203 ? 41.275 44.591 66.933 1.00 59.61 203 PRO A C 1
ATOM 1495 O O . PRO A 1 203 ? 40.926 44.867 65.784 1.00 60.09 203 PRO A O 1
#

Solvent-accessible surface area: 10815 Å² total; per-residue (Å²): 58,48,197,172,122,89,75,54,29,56,99,0,0,55,35,0,4,75,32,2,67,142,85,29,15,120,76,1,48,27,63,63,0,2,138,62,6,69,32,59,128,213,42,0,76,176,59,2,109,35,45,39,10,0,0,22,9,49,23,110,50,43,23,59,47,0,132,62,36,4,86,82,45,79,115,126,47,76,41,41,67,0,10,37,30,1,1,51,86,14,20,49,47,65,98,97,52,53,114,55,23,37,52,45,27,21,16,2,8,119,24,101,52,0,91,69,67,0,93,95,41,35,78,23,18,27,84,14,0,7,60,18,3,2,83,77,92,69,62,44,64,96,59,142,84,0,113,50,30,0,120,84,0,22,38,19,8,50,65,4,13,84,85,3,33,113,57,117,92,58,96,4,91,113,35,1,44,71,20,5,92,47,54,139,87,31,118,108,78,129,79,123,174

Sequence (193 aa):
IGRRPSTTQDRISTVGIELFTEQGFDATSVDEVAEASGIARRTLFRYFPSKNAIPWGDFDAHLAEMRAQLAAQPDDIPIVDGLTAALLQFNAFPASEEINHRKRMGLILRVPALQAYSVVMYEGWRNVIAEYVASRLGTSPTDHVPRTVGYLLLGVAMSAYEQWLDDDSLELNELLASGMQSLYDGLSSLGEP

Radius of gyration: 17.87 Å; Cα contacts (8 Å, |Δi|>4): 192; chains: 1; bounding box: 51×30×37 Å

CATH classification: 1.10.10.60 (+1 more: 1.10.357.10)

InterPro domains:
  IPR001647 DNA-binding HTH domain, TetR-type [PF00440] (25-64)
  IPR001647 DNA-binding HTH domain, TetR-type [PR00455] (22-35)
  IPR001647 DNA-binding HTH domain, TetR-type [PR00455] (43-66)
  IPR001647 DNA-binding HTH domain, TetR-type [PS50977] (16-76)
  IPR009057 Homedomain-like superfamily [SSF46689] (9-85)
  IPR023772 DNA-binding HTH domain, TetR-type, conserved site [PS01081] (34-64)
  IPR023851 Transcriptional regulator, TetR-type [TIGR03968] (10-197)
  IPR041347 MftR, C-terminal [PF17754] (88-197)
  IPR050109 HTH-type, TetR-like transcriptional regulator [PTHR30055] (6-199)

Secondary structure (DSSP, 8-state):
---SPPPHHHHHHHHHHHHHHHH-TTTS-HHHHHHHTTS-HHHHHHH-SSTTTGGG-SHHHHHHHHHHHHHHS-TTS-HHHHHHHHHHHTT---GGGHHHHHHHHHHHHHSHHHHHHHHHHHHHHHHHHHHHHHHHHTS-TTSHHHHHHHHHHHHHHHHHHHHHHH-TTS-HHHHHHHHHHHHHH-STTTT--

Organism: Rhodococcus jostii (strain RHA1) (NCBI:txid101510)

Foldseek 3Di:
DPPDDDDLQQLLLLLLLVCCLVQNLVRDDCCNSQVSSVHDSVVNCVNPVDSLCSLCTPLVVLLVVLLVQLVPPDLVDDLLVSLLVSLLVSLDDPPVCPVSVLSSLCCCLPVVVNVVVCVVVLVSQLLSQLVSVQVSVVHDSPDDPSSVRSVLSVVQLSVLSVVCNVDVVDDSSVSSVVSSVCVVVDCPCPPHD

Nearest PDB structures (foldseek):
  2rae-assembly1_A-2  TM=1.005E+00  e=2.547E-26  Rhodococcus jostii RHA1
  8x0a-assembly1_A  TM=9.811E-01  e=4.348E-15  Mycobacterium tuberculosis
  2dg7-assembly1_A  TM=8.016E-01  e=7.610E-06  Streptomyces coelicolor A3(2)
  5efy-assembly1_B  TM=7.336E-01  e=1.454E-05  Streptomyces coelicolor A3(2)
  6ayh-assembly1_A-2  TM=5.919E-01  e=1.540E-04  Salmonella enterica

B-factor: mean 56.12, std 7.16, range [38.15, 84.35]